Protein 2X9K (pdb70)

Sequence (278 aa):
RNDWHFNIGAMYEIENVEGYGEDMDGLAEPSVYFNAANGPWRIALAYYQEGPVDYSAGKRGTWFDRPELEVHYQFLENDDFSFGLTGGFRNYGYHYVDEPGKDTANMQRWKIAPDWDVKLTDDLRFNGWLSMYKFANDLNTTGYADTRVETETGLQYTFNETVALRVNYYLERGFNMDDSRNNGEFSTQEIRAYLPLTLGNHSVTPYTRIGLDRWSNWDWQDDIEREGADFNRVGLFYGYDFQNGLSVSLEYAFEWQDADEGDSDKFHYAGVGVNYSF

Organism: Escherichia coli (strain K12) (NCBI:txid83333)

Structure (mmCIF, N/CA/C/O backbone):
data_2X9K
#
_entry.id   2X9K
#
_cell.length_a   55.610
_cell.length_b   70.960
_cell.length_c   119.170
_cell.angle_alpha   90.00
_cell.angle_beta   90.00
_cell.angle_gamma   90.00
#
_symmetry.space_group_name_H-M   'P 21 21 21'
#
loop_
_entity.id
_entity.type
_entity.pdbx_description
1 polymer 'OUTER MEMBRANE PROTEIN G'
2 non-polymer 'octyl beta-D-glucopyranoside'
3 water water
#
loop_
_atom_site.group_PDB
_atom_site.id
_atom_site.type_symbol
_atom_site.label_atom_id
_atom_site.label_alt_id
_atom_site.label_comp_id
_atom_site.label_asym_id
_atom_site.label_entity_id
_atom_site.label_seq_id
_atom_site.pdbx_PDB_ins_code
_atom_site.Cartn_x
_atom_site.Cartn_y
_atom_site.Cartn_z
_atom_site.occupancy
_atom_site.B_iso_or_equiv
_atom_site.auth_seq_id
_atom_site.auth_comp_id
_atom_site.auth_asym_id
_atom_site.auth_atom_id
_atom_site.pdbx_PDB_model_num
ATOM 1 N N . ARG A 1 3 ? 27.972 -30.199 29.433 1.00 114.52 3 ARG A N 1
ATOM 2 C CA . ARG A 1 3 ? 26.514 -30.190 29.422 1.00 112.51 3 ARG A CA 1
ATOM 3 C C . ARG A 1 3 ? 25.965 -29.558 30.698 1.00 107.29 3 ARG A C 1
ATOM 4 O O . ARG A 1 3 ? 26.526 -29.749 31.786 1.00 106.93 3 ARG A O 1
ATOM 6 N N . ASN A 1 4 ? 24.874 -28.802 30.559 1.00 97.32 4 ASN A N 1
ATOM 7 C CA . ASN A 1 4 ? 24.203 -28.206 31.717 1.00 89.22 4 ASN A CA 1
ATOM 8 C C . ASN A 1 4 ? 22.876 -28.863 32.139 1.00 83.77 4 ASN A C 1
ATOM 9 O O . ASN A 1 4 ? 22.650 -30.068 31.933 1.00 80.17 4 ASN A O 1
ATOM 14 N N . ASP A 1 5 ? 22.003 -28.059 32.740 1.00 79.00 5 ASP A N 1
ATOM 15 C CA . ASP A 1 5 ? 20.792 -28.588 33.361 1.00 76.87 5 ASP A CA 1
ATOM 16 C C . ASP A 1 5 ? 19.552 -28.562 32.461 1.00 57.93 5 ASP A C 1
ATOM 17 O O . ASP A 1 5 ? 19.392 -27.686 31.619 1.00 48.23 5 ASP A O 1
ATOM 22 N N . TRP A 1 6 ? 18.695 -29.552 32.650 1.00 54.24 6 TRP A N 1
ATOM 23 C CA . TRP A 1 6 ? 17.395 -29.587 31.998 1.00 52.85 6 TRP A CA 1
ATOM 24 C C . TRP A 1 6 ? 16.412 -28.801 32.815 1.00 53.51 6 TRP A C 1
ATOM 25 O O . TRP A 1 6 ? 16.336 -28.976 34.034 1.00 57.54 6 TRP A O 1
ATOM 36 N N . HIS A 1 7 ? 15.699 -27.898 32.142 1.00 46.42 7 HIS A N 1
ATOM 37 C CA . HIS A 1 7 ? 14.553 -27.217 32.717 1.00 49.73 7 HIS A CA 1
ATOM 38 C C . HIS A 1 7 ? 13.295 -27.659 31.957 1.00 42.81 7 HIS A C 1
ATOM 39 O O . HIS A 1 7 ? 13.286 -27.755 30.714 1.00 41.21 7 HIS A O 1
ATOM 46 N N . PHE A 1 8 ? 12.243 -27.926 32.712 1.00 35.01 8 PHE A N 1
ATOM 47 C CA . PHE A 1 8 ? 10.982 -28.381 32.120 1.00 37.80 8 PHE A CA 1
ATOM 48 C C . PHE A 1 8 ? 9.818 -27.567 32.563 1.00 36.60 8 PHE A C 1
ATOM 49 O O . PHE A 1 8 ? 9.725 -27.165 33.730 1.00 37.95 8 PHE A O 1
ATOM 57 N N . ASN A 1 9 ? 8.911 -27.369 31.617 1.00 30.89 9 ASN A N 1
ATOM 58 C CA . ASN A 1 9 ? 7.592 -26.872 31.919 1.00 34.58 9 ASN A CA 1
ATOM 59 C C . ASN A 1 9 ? 6.501 -27.778 31.336 1.00 37.59 9 ASN A C 1
ATOM 60 O O . ASN A 1 9 ? 6.593 -28.292 30.196 1.00 30.80 9 ASN A O 1
ATOM 65 N N . ILE A 1 10 ? 5.466 -27.976 32.121 1.00 33.20 10 ILE A N 1
ATOM 66 C CA . ILE A 1 10 ? 4.233 -28.485 31.541 1.00 32.84 10 ILE A CA 1
ATOM 67 C C . ILE A 1 10 ? 3.055 -27.641 31.986 1.00 30.11 10 ILE A C 1
ATOM 68 O O . ILE A 1 10 ? 3.028 -27.090 33.091 1.00 30.52 10 ILE A O 1
ATOM 73 N N . GLY A 1 11 ? 2.050 -27.588 31.146 1.00 29.16 11 GLY A N 1
ATOM 74 C CA . GLY A 1 11 ? 0.902 -26.782 31.493 1.00 34.55 11 GLY A CA 1
ATOM 75 C C . GLY A 1 11 ? -0.283 -26.985 30.576 1.00 35.01 11 GLY A C 1
ATOM 76 O O . GLY A 1 11 ? -0.241 -27.742 29.583 1.00 28.51 11 GLY A O 1
ATOM 77 N N . ALA A 1 12 ? -1.354 -26.289 30.916 1.00 34.54 12 ALA A N 1
ATOM 78 C CA . ALA A 1 12 ? -2.603 -26.450 30.221 1.00 36.13 12 ALA A CA 1
ATOM 79 C C . ALA A 1 12 ? -3.281 -25.115 30.309 1.00 37.21 12 ALA A C 1
ATOM 80 O O . ALA A 1 12 ? -3.040 -24.358 31.252 1.00 33.29 12 ALA A O 1
ATOM 82 N N .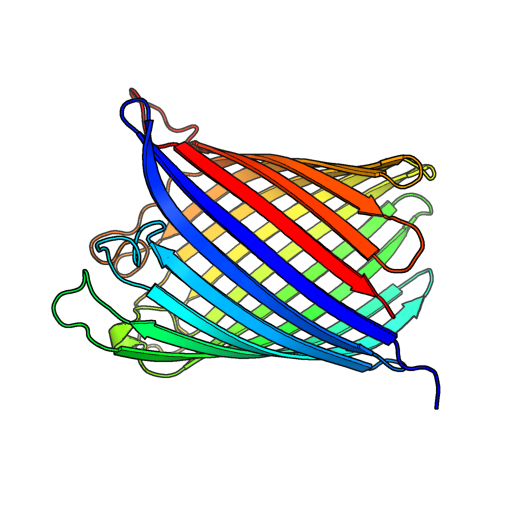 MET A 1 13 ? -4.133 -24.838 29.326 1.00 35.92 13 MET A N 1
ATOM 83 C CA . MET A 1 13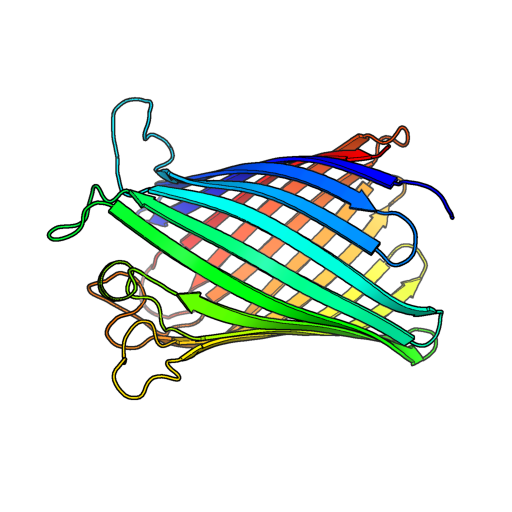 ? -4.874 -23.578 29.277 1.00 38.15 13 MET A CA 1
ATOM 84 C C . MET A 1 13 ? -6.244 -23.834 28.745 1.00 31.07 13 MET A C 1
ATOM 85 O O . MET A 1 13 ? -6.461 -24.728 27.924 1.00 32.49 13 MET A O 1
ATOM 90 N N . TYR A 1 14 ? -7.175 -23.028 29.209 1.00 31.18 14 TYR A N 1
ATOM 91 C CA . TYR A 1 14 ? -8.508 -23.033 28.645 1.00 30.62 14 TYR A CA 1
ATOM 92 C C . TYR A 1 14 ? -8.934 -21.594 28.342 1.00 32.68 14 TYR A C 1
ATOM 93 O O . TYR A 1 14 ? -9.053 -20.802 29.255 1.00 29.07 14 TYR A O 1
ATOM 102 N N . GLU A 1 15 ? -9.177 -21.288 27.071 1.00 29.26 15 GLU A N 1
ATOM 103 C CA . GLU A 1 15 ? -9.545 -19.945 26.654 1.00 34.22 15 GLU A CA 1
ATOM 104 C C . GLU A 1 15 ? -10.921 -20.011 25.991 1.00 35.32 15 GLU A C 1
ATOM 105 O O . GLU A 1 15 ? -11.314 -21.041 25.432 1.00 34.34 15 GLU A O 1
ATOM 111 N N . ILE A 1 16 ? -11.653 -18.910 26.104 1.00 31.51 16 ILE A N 1
ATOM 112 C CA . ILE A 1 16 ? -12.993 -18.758 25.539 1.00 42.49 16 ILE A CA 1
ATOM 113 C C . ILE A 1 16 ? -13.004 -17.480 24.725 1.00 40.35 16 ILE A C 1
ATOM 114 O O . ILE A 1 16 ? -12.385 -16.500 25.127 1.00 37.73 16 ILE A O 1
ATOM 119 N N . GLU A 1 17 ? -13.651 -17.502 23.566 1.00 35.63 17 GLU A N 1
ATOM 120 C CA . GLU A 1 17 ? -13.927 -16.264 22.837 1.00 38.52 17 GLU A CA 1
ATOM 121 C C . GLU A 1 17 ? -15.433 -16.243 22.641 1.00 37.46 17 GLU A C 1
ATOM 122 O O . GLU A 1 17 ? -15.982 -17.247 22.193 1.00 35.64 17 GLU A O 1
ATOM 128 N N . ASN A 1 18 ? -16.083 -15.130 22.981 1.00 34.20 18 ASN A N 1
ATOM 129 C CA . ASN A 1 18 ? -17.548 -14.931 22.750 1.00 41.96 18 ASN A CA 1
ATOM 130 C C . ASN A 1 18 ? -17.794 -13.683 21.952 1.00 43.35 18 ASN A C 1
ATOM 131 O O . ASN A 1 18 ? -17.103 -12.692 22.143 1.00 39.35 18 ASN A O 1
ATOM 136 N N . VAL A 1 19 ? -18.774 -13.729 21.063 1.00 45.91 19 VAL A N 1
ATOM 137 C CA . VAL A 1 19 ? -19.309 -12.525 20.440 1.00 42.58 19 VAL A CA 1
ATOM 138 C C . VAL A 1 19 ? -20.514 -12.081 21.237 1.00 44.46 19 VAL A C 1
ATOM 139 O O . VAL A 1 19 ? -21.392 -12.887 21.549 1.00 44.42 19 VAL A O 1
ATOM 143 N N . GLU A 1 20 ? -20.558 -10.792 21.548 1.00 42.87 20 GLU A N 1
ATOM 144 C CA . GLU A 1 20 ? -21.734 -10.172 22.131 1.00 51.66 20 GLU A CA 1
ATOM 145 C C . GLU A 1 20 ? -22.497 -9.354 21.091 1.00 49.39 20 GLU A C 1
ATOM 146 O O . GLU A 1 20 ? -21.936 -8.488 20.426 1.00 45.53 20 GLU A O 1
ATOM 152 N N . GLY A 1 21 ? -23.782 -9.651 20.973 1.00 46.25 21 GLY A N 1
ATOM 153 C CA . GLY A 1 21 ? -24.695 -8.923 20.119 1.00 50.26 21 GLY A CA 1
ATOM 154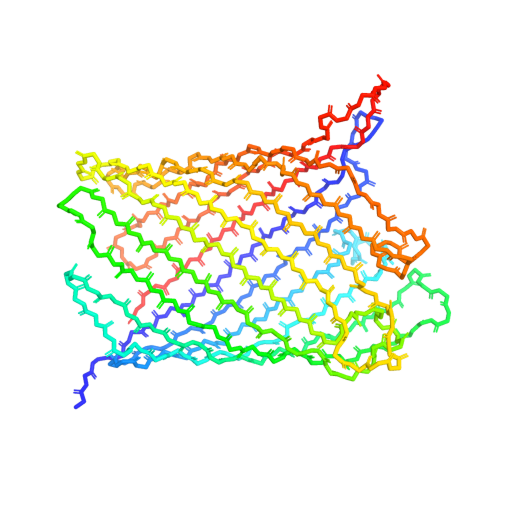 C C . GLY A 1 21 ? -26.109 -9.051 20.674 1.00 56.19 21 GLY A C 1
ATOM 155 O O . GLY A 1 21 ? -26.443 -10.013 21.388 1.00 52.69 21 GLY A O 1
ATOM 156 N N . TYR A 1 22 ? -26.953 -8.088 20.324 1.00 52.47 22 TYR A N 1
ATOM 157 C CA . TYR A 1 22 ? -28.309 -8.007 20.849 1.00 58.23 22 TYR A CA 1
ATOM 158 C C . TYR A 1 22 ? -28.395 -8.366 22.335 1.00 51.71 22 TYR A C 1
ATOM 159 O O . TYR A 1 22 ? -29.283 -9.124 22.748 1.00 56.18 22 TYR A O 1
ATOM 168 N N . GLY A 1 23 ? -27.457 -7.828 23.114 1.00 55.36 23 GLY A N 1
ATOM 169 C CA . GLY A 1 23 ? -27.541 -7.827 24.566 1.00 59.30 23 GLY A CA 1
ATOM 170 C C . GLY A 1 23 ? -27.156 -9.118 25.274 1.00 57.26 23 GLY A C 1
ATOM 171 O O . GLY A 1 23 ? -27.491 -9.328 26.438 1.00 60.89 23 GLY A O 1
ATOM 172 N N . GLU A 1 24 ? -26.457 -9.996 24.583 1.00 49.14 24 GLU A N 1
ATOM 173 C CA . GLU A 1 24 ? -26.020 -11.248 25.230 1.00 54.65 24 GLU A CA 1
ATOM 174 C C . GLU A 1 24 ? -24.921 -11.977 24.468 1.00 53.82 24 GLU A C 1
ATOM 175 O O . GLU A 1 24 ? -24.609 -11.626 23.338 1.00 53.77 24 GLU A O 1
ATOM 181 N N . ASP A 1 25 ? -24.319 -12.978 25.107 1.00 55.80 25 ASP A N 1
ATOM 182 C CA . ASP A 1 25 ? -23.339 -13.838 24.443 1.00 53.65 25 ASP A CA 1
ATOM 183 C C . ASP A 1 25 ? -24.021 -14.684 23.370 1.00 52.95 25 ASP A C 1
ATOM 184 O O . ASP A 1 25 ? -25.071 -15.265 23.610 1.00 57.20 25 ASP A O 1
ATOM 189 N N . MET A 1 26 ? -23.429 -14.741 22.183 1.00 56.93 26 MET A N 1
ATOM 190 C CA . MET A 1 26 ? -24.173 -15.109 20.972 1.00 64.21 26 MET A CA 1
ATOM 191 C C . MET A 1 26 ? -23.643 -16.368 20.356 1.00 65.13 26 MET A C 1
ATOM 192 O O . MET A 1 26 ? -24.337 -17.048 19.588 1.00 69.35 26 MET A O 1
ATOM 197 N N . ASP A 1 27 ? -22.380 -16.631 20.647 1.00 57.87 27 ASP A N 1
ATOM 198 C CA . ASP A 1 27 ? -21.728 -17.873 20.284 1.00 64.22 27 ASP A CA 1
ATOM 199 C C . ASP A 1 27 ? -20.302 -17.658 20.677 1.00 62.62 27 ASP A C 1
ATOM 200 O O . ASP A 1 27 ? -19.789 -16.525 20.677 1.00 67.53 27 ASP A O 1
ATOM 205 N N . GLY A 1 28 ? -19.652 -18.743 21.023 1.00 40.13 28 GLY A N 1
ATOM 206 C CA . GLY A 1 28 ? -18.319 -18.609 21.484 1.00 43.90 28 GLY A CA 1
ATOM 207 C C . GLY A 1 28 ? -17.576 -19.866 21.110 1.00 43.02 28 GLY A C 1
ATOM 208 O O . GLY A 1 28 ? -18.163 -20.913 20.822 1.00 39.57 28 GLY A O 1
ATOM 209 N N . LEU A 1 29 ? -16.268 -19.718 21.144 1.00 30.78 29 LEU A N 1
ATOM 210 C CA . LEU A 1 29 ? -15.346 -20.773 20.903 1.00 38.70 29 LEU A CA 1
ATOM 211 C C . LEU A 1 29 ? -14.751 -21.193 22.224 1.00 41.48 29 LEU A C 1
ATOM 212 O O . LEU A 1 29 ? -14.606 -20.384 23.123 1.00 34.26 29 LEU A O 1
ATOM 217 N N . ALA A 1 30 ? -14.423 -22.476 22.325 1.00 37.83 30 ALA A N 1
ATOM 218 C CA . ALA A 1 30 ? -13.739 -23.029 23.464 1.00 36.23 30 ALA A CA 1
ATOM 219 C C . ALA A 1 30 ? -12.361 -23.503 22.943 1.00 32.02 30 ALA A C 1
ATOM 220 O O . ALA A 1 30 ? -12.247 -24.082 21.853 1.00 31.66 30 ALA A O 1
ATOM 222 N N . GLU A 1 31 ? -11.310 -23.238 23.699 1.00 29.72 31 GLU A N 1
ATOM 223 C CA . GLU A 1 31 ? -9.975 -23.434 23.154 1.00 35.52 31 GLU A CA 1
ATOM 224 C C . GLU A 1 31 ? -9.126 -24.003 24.231 1.00 30.86 31 GLU A C 1
ATOM 225 O O . GLU A 1 31 ? -8.387 -23.274 24.905 1.00 29.20 31 GLU A O 1
ATOM 231 N N . PRO A 1 32 ? -9.273 -25.308 24.442 1.00 27.92 32 PRO A N 1
ATOM 232 C CA . PRO A 1 32 ? -8.390 -26.039 25.350 1.00 27.65 32 PRO A CA 1
ATOM 233 C C . PRO A 1 32 ? -7.007 -26.186 24.704 1.00 31.38 32 PRO A C 1
ATOM 234 O O . PRO A 1 32 ? -6.875 -26.322 23.478 1.00 26.16 32 PRO A O 1
ATOM 238 N N . SER A 1 33 ? -5.969 -26.135 25.527 1.00 27.12 33 SER A N 1
ATOM 239 C CA . SER A 1 33 ? -4.683 -26.585 25.063 1.00 28.24 33 SER A CA 1
ATOM 240 C C . SER A 1 33 ? -3.761 -27.079 26.161 1.00 32.04 33 SER A C 1
ATOM 241 O O . SER A 1 33 ? -4.001 -26.851 27.349 1.00 31.07 33 SER A O 1
ATOM 244 N N . VAL A 1 34 ? -2.700 -27.770 25.744 1.00 25.82 34 VAL A N 1
ATOM 245 C CA . VAL A 1 34 ? -1.716 -28.307 26.690 1.00 27.40 34 VAL A CA 1
ATOM 246 C C . VAL A 1 34 ? -0.354 -28.221 26.047 1.00 32.31 34 VAL A C 1
ATOM 247 O O . VAL A 1 34 ? -0.235 -28.214 24.797 1.00 29.58 34 VAL A O 1
ATOM 251 N N . TYR A 1 35 ? 0.680 -28.201 26.877 1.00 25.95 35 TYR A N 1
ATOM 252 C CA . TYR A 1 35 ? 1.995 -28.072 26.302 1.00 27.18 35 TYR A CA 1
ATOM 253 C C . TYR A 1 35 ? 3.026 -28.668 27.245 1.00 29.99 35 TYR A C 1
ATOM 254 O O . TYR A 1 35 ? 2.783 -28.852 28.459 1.00 28.03 35 TYR A O 1
ATOM 263 N N . PHE A 1 36 ? 4.183 -28.931 26.653 1.00 28.03 36 PHE A N 1
ATOM 264 C CA . PHE A 1 36 ? 5.360 -29.436 27.344 1.00 33.86 36 PHE A CA 1
ATOM 265 C C . PHE A 1 36 ? 6.572 -28.787 26.730 1.00 30.93 36 PHE A C 1
ATOM 266 O O . PHE A 1 36 ? 6.692 -28.648 25.499 1.00 28.07 36 PHE A O 1
ATOM 274 N N . ASN A 1 37 ? 7.472 -28.332 27.570 1.00 32.44 37 ASN A N 1
ATOM 275 C CA . ASN A 1 37 ? 8.736 -27.824 27.007 1.00 36.50 37 ASN A CA 1
ATOM 276 C C . ASN A 1 37 ? 9.964 -28.158 27.828 1.00 36.21 37 ASN A C 1
ATOM 277 O O . ASN A 1 37 ? 9.915 -28.286 29.050 1.00 32.73 37 ASN A O 1
ATOM 282 N N . ALA A 1 38 ? 11.068 -28.297 27.125 1.00 34.66 38 ALA A N 1
ATOM 283 C CA . ALA A 1 38 ? 12.295 -28.784 27.731 1.00 38.95 38 ALA A CA 1
ATOM 284 C C . ALA A 1 38 ? 13.418 -27.952 27.202 1.00 41.49 38 ALA A C 1
ATOM 285 O O . ALA A 1 38 ? 13.476 -27.658 26.000 1.00 44.04 38 ALA A O 1
ATOM 287 N N . ALA A 1 39 ? 14.269 -27.507 28.117 1.00 41.48 39 ALA A N 1
ATOM 288 C CA . ALA A 1 39 ? 15.371 -26.620 27.755 1.00 45.25 39 ALA A CA 1
ATOM 289 C C . ALA A 1 39 ? 16.684 -27.109 28.377 1.00 44.13 39 ALA A C 1
ATOM 290 O O . ALA A 1 39 ? 16.709 -27.658 29.486 1.00 42.98 39 ALA A O 1
ATOM 292 N N . ASN A 1 40 ? 17.792 -26.910 27.688 1.00 47.46 40 ASN A N 1
ATOM 293 C CA . ASN A 1 40 ? 19.055 -27.290 28.327 1.00 50.66 40 ASN A CA 1
ATOM 294 C C . ASN A 1 40 ? 20.063 -26.146 28.473 1.00 56.13 40 ASN A C 1
ATOM 295 O O . ASN A 1 40 ? 20.216 -25.548 29.558 1.00 65.63 40 ASN A O 1
ATOM 300 N N . GLY A 1 41 ? 20.765 -25.838 27.401 1.00 53.43 41 GLY A N 1
ATOM 301 C CA . GLY A 1 41 ? 21.686 -24.714 27.403 1.00 50.29 41 GLY A CA 1
ATOM 302 C C . GLY A 1 41 ? 21.074 -23.656 26.503 1.00 51.40 41 GLY A C 1
ATOM 303 O O . GLY A 1 41 ? 20.105 -22.993 26.882 1.00 47.01 41 GLY A O 1
ATOM 304 N N . PRO A 1 42 ? 21.600 -23.529 25.274 1.00 50.60 42 PRO A N 1
ATOM 305 C CA . PRO A 1 42 ? 20.963 -22.597 24.329 1.00 42.04 42 PRO A CA 1
ATOM 306 C C . PRO A 1 42 ? 19.671 -23.155 23.705 1.00 35.09 42 PRO A C 1
ATOM 307 O O . PRO A 1 42 ? 19.007 -22.390 23.021 1.00 34.24 42 PRO A O 1
ATOM 311 N N . TRP A 1 43 ? 19.367 -24.442 23.936 1.00 37.77 43 TRP A N 1
ATOM 312 C CA . TRP A 1 43 ? 18.286 -25.176 23.286 1.00 42.82 43 TRP A CA 1
ATOM 313 C C . TRP A 1 43 ? 16.990 -25.209 24.078 1.00 46.29 43 TRP A C 1
ATOM 314 O O . TRP A 1 43 ? 16.981 -25.375 25.300 1.00 44.58 43 TRP A O 1
ATOM 325 N N . ARG A 1 44 ? 15.895 -25.081 23.341 1.00 38.63 44 ARG A N 1
ATOM 326 C CA . ARG A 1 44 ? 14.573 -25.309 23.898 1.00 41.30 44 ARG A CA 1
ATOM 327 C C . ARG A 1 44 ? 13.695 -26.036 22.886 1.00 39.08 44 ARG A C 1
ATOM 328 O O . ARG A 1 44 ? 13.667 -25.725 21.696 1.00 38.46 44 ARG A O 1
ATOM 336 N N . ILE A 1 45 ? 13.004 -27.052 23.358 1.00 36.69 45 ILE A N 1
ATOM 337 C CA . ILE A 1 45 ? 12.039 -27.720 22.513 1.00 37.46 45 ILE A CA 1
ATOM 338 C C . ILE A 1 45 ? 10.678 -27.739 23.217 1.00 38.22 45 ILE A C 1
ATOM 339 O O . ILE A 1 45 ? 10.574 -27.989 24.445 1.00 32.45 45 ILE A O 1
ATOM 344 N N . ALA A 1 46 ? 9.653 -27.453 22.424 1.00 33.96 46 ALA A N 1
ATOM 345 C CA . ALA A 1 46 ? 8.277 -27.285 22.896 1.00 36.53 46 ALA A CA 1
ATOM 346 C C . ALA A 1 46 ? 7.335 -28.109 22.022 1.00 36.12 46 ALA A C 1
ATOM 347 O O . ALA A 1 46 ? 7.404 -28.055 20.785 1.00 37.96 46 ALA A O 1
ATOM 349 N N . LEU A 1 47 ? 6.503 -28.913 22.669 1.00 28.16 47 LEU A N 1
ATOM 350 C CA . LEU A 1 47 ? 5.392 -29.598 22.022 1.00 30.08 47 LEU A CA 1
ATOM 351 C C . LEU A 1 47 ? 4.090 -29.071 22.615 1.00 33.20 47 LEU A C 1
ATOM 352 O O . LEU A 1 47 ? 4.010 -28.790 23.823 1.00 31.62 47 LEU A O 1
ATOM 357 N N . ALA A 1 48 ? 3.057 -28.952 21.785 1.00 23.80 48 ALA A N 1
ATOM 358 C CA . ALA A 1 48 ? 1.788 -28.395 22.251 1.00 26.52 48 ALA A CA 1
ATOM 359 C C . ALA A 1 48 ? 0.620 -28.942 21.450 1.00 30.43 48 ALA A C 1
ATOM 360 O O . ALA A 1 48 ? 0.752 -29.284 20.254 1.00 26.40 48 ALA A O 1
ATOM 362 N N . TYR A 1 49 ? -0.537 -29.001 22.097 1.00 29.68 49 TYR A N 1
ATOM 363 C CA . TYR A 1 49 ? -1.722 -29.414 21.384 1.00 27.84 49 TYR A CA 1
ATOM 364 C C . TYR A 1 49 ? -2.825 -28.436 21.708 1.00 29.50 49 TYR A C 1
ATOM 365 O O . TYR A 1 49 ? -3.067 -28.087 22.885 1.00 25.40 49 TYR A O 1
ATOM 374 N N . TYR A 1 50 ? -3.467 -27.971 20.647 1.00 25.27 50 TYR A N 1
ATOM 375 C CA . TYR A 1 50 ? -4.454 -26.913 20.778 1.00 27.07 50 TYR A CA 1
ATOM 376 C C . TYR A 1 50 ? -5.680 -27.320 19.988 1.00 28.93 50 TYR A C 1
ATOM 377 O O . TYR A 1 50 ? -5.564 -28.009 18.955 1.00 28.00 50 TYR A O 1
ATOM 386 N N . GLN A 1 51 ? -6.849 -26.928 20.498 1.00 31.77 51 GLN A N 1
ATOM 387 C CA . GLN A 1 51 ? -8.092 -27.133 19.782 1.00 28.73 51 GLN A CA 1
ATOM 388 C C . GLN A 1 51 ? -8.965 -25.865 19.802 1.00 27.53 51 GLN A C 1
ATOM 389 O O . GLN A 1 51 ? -9.025 -25.191 20.807 1.00 27.52 51 GLN A O 1
ATOM 395 N N . GLU A 1 52 ? -9.690 -25.620 18.708 1.00 25.87 52 GLU A N 1
ATOM 396 C CA . GLU A 1 52 ? -10.677 -24.536 18.626 1.00 28.58 52 GLU A CA 1
ATOM 397 C C . GLU A 1 52 ? -11.973 -25.024 17.969 1.00 27.69 52 GLU A C 1
ATOM 398 O O . GLU A 1 52 ? -11.984 -25.479 16.821 1.00 33.01 52 GLU A O 1
ATOM 404 N N . GLY A 1 53 ? -13.067 -24.932 18.709 1.00 32.21 53 GLY A N 1
ATOM 405 C CA . GLY A 1 53 ? -14.365 -25.330 18.215 1.00 34.57 53 GLY A CA 1
ATOM 406 C C . GLY A 1 53 ? -15.452 -24.645 19.017 1.00 40.16 53 GLY A C 1
ATOM 407 O O . GLY A 1 53 ? -15.156 -24.001 20.028 1.00 38.83 53 GLY A O 1
ATOM 408 N N . PRO A 1 54 ? -16.718 -24.799 18.573 1.00 40.36 54 PRO A N 1
ATOM 409 C CA . PRO A 1 54 ? -17.915 -24.270 19.234 1.00 40.07 54 PRO A CA 1
ATOM 410 C C . PRO A 1 54 ? -17.983 -24.704 20.690 1.00 43.88 54 PRO A C 1
ATOM 411 O O . PRO A 1 54 ? -17.792 -25.887 21.008 1.00 45.17 54 PRO A O 1
ATOM 415 N N . VAL A 1 55 ? -18.297 -23.764 21.568 1.00 44.88 55 VAL A N 1
ATOM 416 C CA . VAL A 1 55 ? -18.260 -24.042 23.001 1.00 58.32 55 VAL A CA 1
ATOM 417 C C . VAL A 1 55 ? -19.193 -25.186 23.469 1.00 77.70 55 VAL A C 1
ATOM 418 O O . VAL A 1 55 ? -18.815 -25.999 24.323 1.00 80.52 55 VAL A O 1
ATOM 422 N N . ASP A 1 56 ? -20.400 -25.259 22.914 1.00 84.83 56 ASP A N 1
ATOM 423 C CA . ASP A 1 56 ? -21.324 -26.335 23.287 1.00 94.33 56 ASP A CA 1
ATOM 424 C C . ASP A 1 56 ? -21.488 -27.380 22.179 1.00 100.08 56 ASP A C 1
ATOM 425 O O . ASP A 1 56 ? -22.601 -27.756 21.806 1.00 105.33 56 ASP A O 1
ATOM 430 N N . TYR A 1 57 ? -20.346 -27.852 21.688 1.00 99.48 57 TYR A N 1
ATOM 431 C CA . TYR A 1 57 ? -20.258 -28.754 20.547 1.00 99.23 57 TYR A CA 1
ATOM 432 C C . TYR A 1 57 ?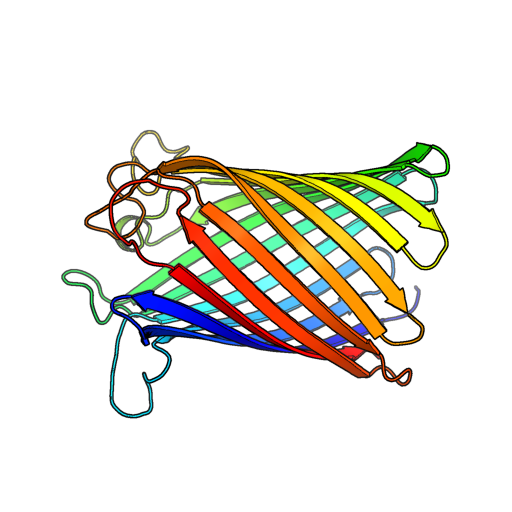 -20.525 -30.208 20.922 1.00 103.57 57 TYR A C 1
ATOM 433 O O . TYR A 1 57 ? -21.072 -30.968 20.128 1.00 103.38 57 TYR A O 1
ATOM 442 N N . SER A 1 58 ? -20.116 -30.592 22.127 1.00 107.23 58 SER A N 1
ATOM 443 C CA . SER A 1 58 ? -20.251 -31.972 22.592 1.00 109.42 58 SER A CA 1
ATOM 444 C C . SER A 1 58 ? -21.516 -32.159 23.425 1.00 109.61 58 SER A C 1
ATOM 445 O O . SER A 1 58 ? -21.946 -33.285 23.671 1.00 107.82 58 SER A O 1
ATOM 448 N N . ALA A 1 59 ? -22.098 -31.043 23.855 1.00 113.71 59 ALA A N 1
ATOM 449 C CA . ALA A 1 59 ? -23.291 -31.047 24.692 1.00 120.26 59 ALA A CA 1
ATOM 450 C C . ALA A 1 59 ? -24.497 -30.715 23.833 1.00 125.93 59 ALA A C 1
ATOM 451 O O . ALA A 1 59 ? -25.113 -29.653 23.973 1.00 129.37 59 ALA A O 1
ATOM 453 N N . GLY A 1 60 ? -24.838 -31.638 22.947 1.00 125.90 60 GLY A N 1
ATOM 454 C CA . GLY A 1 60 ? -25.748 -31.334 21.866 1.00 126.44 60 GLY A CA 1
ATOM 455 C C . GLY A 1 60 ? -24.905 -31.195 20.614 1.00 123.21 60 GLY A C 1
ATOM 456 O O . GLY A 1 60 ? -24.120 -32.090 20.289 1.00 121.08 60 GLY A O 1
ATOM 457 N N . LYS A 1 61 ? -25.030 -30.068 19.920 1.00 120.05 61 LYS A N 1
ATOM 458 C CA . LYS A 1 61 ? -24.359 -29.932 18.632 1.00 114.19 61 LYS A CA 1
ATOM 459 C C . LYS A 1 61 ? -23.730 -28.560 18.374 1.00 109.69 61 LYS A C 1
ATOM 460 O O . LYS A 1 61 ? -23.921 -27.605 19.135 1.00 111.08 61 LYS A O 1
ATOM 466 N N . ARG A 1 62 ? -22.955 -28.505 17.294 1.00 102.46 62 ARG A N 1
ATOM 467 C CA . ARG A 1 62 ? -22.541 -27.257 16.665 1.00 98.56 62 ARG A CA 1
ATOM 468 C C . ARG A 1 62 ? -21.629 -27.550 15.450 1.00 93.03 62 ARG A C 1
ATOM 469 O O . ARG A 1 62 ? -21.923 -28.477 14.689 1.00 97.51 62 ARG A O 1
ATOM 477 N N . GLY A 1 63 ? -20.528 -26.809 15.277 1.00 76.61 63 GLY A N 1
ATOM 478 C CA . GLY A 1 63 ? -19.902 -26.710 13.966 1.00 63.75 63 GLY A CA 1
ATOM 479 C C . GLY A 1 63 ? -18.417 -26.955 13.729 1.00 60.96 63 GLY A C 1
ATOM 480 O O . GLY A 1 63 ? -17.789 -27.845 14.319 1.00 56.51 63 GLY A O 1
ATOM 481 N N . THR A 1 64 ? -17.881 -26.181 12.792 1.00 53.19 64 THR A N 1
ATOM 482 C CA . THR A 1 64 ? -16.515 -26.335 12.332 1.00 48.58 64 THR A CA 1
ATOM 483 C C . THR A 1 64 ? -15.562 -26.244 13.516 1.00 40.51 64 THR A C 1
ATOM 484 O O . THR A 1 64 ? -15.675 -25.343 14.344 1.00 33.79 64 THR A O 1
ATOM 488 N N . TRP A 1 65 ? -14.652 -27.208 13.617 1.00 37.18 65 TRP A N 1
ATOM 489 C CA . TRP A 1 65 ? -13.582 -27.124 14.604 1.00 34.90 65 TRP A CA 1
ATOM 490 C C . TRP A 1 65 ? -12.248 -27.515 13.979 1.00 29.44 65 TRP A C 1
ATOM 491 O O . TRP A 1 65 ? -12.208 -28.072 12.894 1.00 32.62 65 TRP A O 1
ATOM 502 N N . PHE A 1 66 ? -11.154 -27.221 14.671 1.00 28.65 66 PHE A N 1
ATOM 503 C CA . PHE A 1 66 ? -9.853 -27.698 14.239 1.00 29.42 66 PHE A CA 1
ATOM 504 C C . PHE A 1 66 ? -8.965 -28.022 15.415 1.00 32.64 66 PHE A C 1
ATOM 505 O O . PHE A 1 66 ? -9.176 -27.547 16.534 1.00 30.59 66 PHE A O 1
ATOM 513 N N . ASP A 1 67 ? -8.008 -28.911 15.177 1.00 34.51 67 ASP A N 1
ATOM 514 C CA . ASP A 1 67 ? -6.960 -29.093 16.155 1.00 33.78 67 ASP A CA 1
ATOM 515 C C . ASP A 1 67 ? -5.634 -28.693 15.544 1.00 34.33 67 ASP A C 1
ATOM 516 O O . ASP A 1 67 ? -5.503 -28.502 14.326 1.00 30.89 67 ASP A O 1
ATOM 521 N N . ARG A 1 68 ? -4.647 -28.540 16.392 1.00 28.79 68 ARG A N 1
ATOM 522 C CA . ARG A 1 68 ? -3.453 -27.874 15.939 1.00 25.90 68 ARG A CA 1
ATOM 523 C C . ARG A 1 68 ? -2.270 -28.424 16.739 1.00 26.86 68 ARG A C 1
ATOM 524 O O . ARG A 1 68 ? -1.827 -27.792 17.696 1.00 36.53 68 ARG A O 1
ATOM 532 N N . PRO A 1 69 ? -1.795 -29.632 16.394 1.00 28.14 69 PRO A N 1
ATOM 533 C CA . PRO A 1 69 ? -0.586 -30.102 17.079 1.00 28.20 69 PRO A CA 1
ATOM 534 C C . PRO A 1 69 ? 0.608 -29.276 16.633 1.00 33.09 69 PRO A C 1
ATOM 535 O O . PRO A 1 69 ? 0.685 -28.831 15.475 1.00 29.03 69 PRO A O 1
ATOM 539 N N . GLU A 1 70 ? 1.562 -29.120 17.531 1.00 28.18 70 GLU A N 1
ATOM 540 C CA . GLU A 1 70 ? 2.697 -28.279 17.236 1.00 31.90 70 GLU A CA 1
ATOM 541 C C . GLU A 1 70 ? 4.042 -28.758 17.806 1.00 32.80 70 GLU A C 1
ATOM 542 O O . GLU A 1 70 ? 4.115 -29.213 18.937 1.00 31.04 70 GLU A O 1
ATOM 548 N N . LEU A 1 71 ? 5.099 -28.574 17.032 1.00 31.66 71 LEU A N 1
ATOM 549 C CA . LEU A 1 71 ? 6.482 -28.770 17.522 1.00 34.19 71 LEU A CA 1
ATOM 550 C C . LEU A 1 71 ? 7.329 -27.525 17.244 1.00 32.08 71 LEU A C 1
ATOM 551 O O . LEU A 1 71 ? 7.372 -27.048 16.106 1.00 35.08 71 LEU A O 1
ATOM 556 N N . GLU A 1 72 ? 7.965 -26.967 18.276 1.00 29.45 72 GLU A N 1
ATOM 557 C CA . GLU A 1 72 ? 8.909 -25.837 18.058 1.00 31.47 72 GLU A CA 1
ATOM 558 C C . GLU A 1 72 ? 10.277 -26.083 18.661 1.00 32.32 72 GLU A C 1
ATOM 559 O O . GLU A 1 72 ? 10.398 -26.752 19.692 1.00 37.28 72 GLU A O 1
ATOM 565 N N . VAL A 1 73 ? 11.298 -25.520 18.021 1.00 27.46 73 VAL A N 1
ATOM 566 C CA . VAL A 1 73 ? 12.678 -25.589 18.520 1.00 29.94 73 VAL A CA 1
ATOM 567 C C . VAL A 1 73 ? 13.244 -24.169 18.569 1.00 33.31 73 VAL A C 1
ATOM 568 O O . VAL A 1 73 ? 13.137 -23.423 17.598 1.00 33.55 73 VAL A O 1
ATOM 572 N N . HIS A 1 74 ? 13.816 -23.789 19.704 1.00 27.37 74 HIS A N 1
ATOM 573 C CA . HIS A 1 74 ? 14.363 -22.455 19.854 1.00 29.80 74 HIS A CA 1
ATOM 574 C C . HIS A 1 74 ? 15.861 -22.538 20.182 1.00 31.95 74 HIS A C 1
ATOM 575 O O . HIS A 1 74 ? 16.265 -23.414 20.927 1.00 32.57 74 HIS A O 1
ATOM 582 N N . TYR A 1 75 ? 16.666 -21.634 19.635 1.00 35.63 75 TYR A N 1
ATOM 583 C CA . TYR A 1 75 ? 18.098 -21.572 19.975 1.00 35.11 75 TYR A CA 1
ATOM 584 C C . TYR A 1 75 ? 18.455 -20.148 20.377 1.00 33.26 75 TYR A C 1
ATOM 585 O O . TYR A 1 75 ? 18.165 -19.202 19.636 1.00 31.83 75 TYR A O 1
ATOM 594 N N . GLN A 1 76 ? 19.029 -19.988 21.567 1.00 29.58 76 GLN A N 1
ATOM 595 C CA . GLN A 1 76 ? 19.460 -18.653 22.015 1.00 31.23 76 GLN A CA 1
ATOM 596 C C . GLN A 1 76 ? 20.881 -18.402 21.510 1.00 33.68 76 GLN A C 1
ATOM 597 O O . GLN A 1 76 ? 21.815 -18.937 22.080 1.00 33.21 76 GLN A O 1
ATOM 603 N N . PHE A 1 77 ? 21.066 -17.607 20.464 1.00 39.17 77 PHE A N 1
ATOM 604 C CA . PHE A 1 77 ? 22.440 -17.233 20.051 1.00 45.26 77 PHE A CA 1
ATOM 605 C C . PHE A 1 77 ? 23.193 -16.309 21.001 1.00 47.82 77 PHE A C 1
ATOM 606 O O . PHE A 1 77 ? 24.389 -16.482 21.232 1.00 44.35 77 PHE A O 1
ATOM 614 N N . LEU A 1 78 ? 22.515 -15.279 21.485 1.00 43.16 78 LEU A N 1
ATOM 615 C CA . LEU A 1 78 ? 23.157 -14.256 22.311 1.00 47.13 78 LEU A CA 1
ATOM 616 C C . LEU A 1 78 ? 22.296 -14.089 23.530 1.00 44.00 78 LEU A C 1
ATOM 617 O O . LEU A 1 78 ? 21.084 -14.026 23.418 1.00 32.17 78 LEU A O 1
ATOM 622 N N . GLU A 1 79 ? 22.899 -13.997 24.701 1.00 45.82 79 GLU A N 1
ATOM 623 C CA . GLU A 1 79 ? 22.082 -13.589 25.828 1.00 45.32 79 GLU A CA 1
ATOM 624 C C . GLU A 1 79 ? 22.860 -12.864 26.901 1.00 42.96 79 GLU A C 1
ATOM 625 O O . GLU A 1 79 ? 23.494 -13.474 27.749 1.00 45.40 79 GLU A O 1
ATOM 631 N N . ASN A 1 80 ? 22.798 -11.550 26.858 1.00 41.67 80 ASN A N 1
ATOM 632 C CA . ASN A 1 80 ? 23.432 -10.764 27.874 1.00 45.79 80 ASN A CA 1
ATOM 633 C C . ASN A 1 80 ? 22.702 -9.441 28.057 1.00 47.98 80 ASN A C 1
ATOM 634 O O . ASN A 1 80 ? 21.831 -9.044 27.262 1.00 46.43 80 ASN A O 1
ATOM 639 N N . ASP A 1 81 ? 23.077 -8.799 29.151 1.00 47.67 81 ASP A N 1
ATOM 640 C CA . ASP A 1 81 ? 22.847 -7.405 29.416 1.00 52.31 81 ASP A CA 1
ATOM 641 C C . ASP A 1 81 ? 22.512 -6.523 28.190 1.00 54.85 81 ASP A C 1
ATOM 642 O O . ASP A 1 81 ? 21.488 -5.832 28.164 1.00 49.00 81 ASP A O 1
ATOM 647 N N . ASP A 1 82 ? 23.377 -6.524 27.183 1.00 47.94 82 ASP A N 1
ATOM 648 C CA . ASP A 1 82 ? 23.241 -5.566 26.085 1.00 44.24 82 ASP A CA 1
ATOM 649 C C . ASP A 1 82 ? 22.452 -6.042 24.856 1.00 40.65 82 ASP A C 1
ATOM 650 O O . ASP A 1 82 ? 21.834 -5.236 24.138 1.00 34.23 82 ASP A O 1
ATOM 655 N N . PHE A 1 83 ? 22.531 -7.337 24.576 1.00 35.51 83 PHE A N 1
ATOM 656 C CA . PHE A 1 83 ? 21.863 -7.912 23.423 1.00 38.86 83 PHE A CA 1
ATOM 657 C C . PHE A 1 83 ? 21.441 -9.313 23.790 1.00 37.38 83 PHE A C 1
ATOM 658 O O . PHE A 1 83 ? 22.192 -10.044 24.421 1.00 36.50 83 PHE A O 1
ATOM 666 N N . SER A 1 84 ? 20.228 -9.670 23.402 1.00 34.13 84 SER A N 1
ATOM 667 C CA . SER A 1 84 ? 19.799 -11.050 23.376 1.00 38.60 84 SER A CA 1
ATOM 668 C C . SER A 1 84 ? 19.267 -11.262 21.972 1.00 41.86 84 SER A C 1
ATOM 669 O O . SER A 1 84 ? 18.631 -10.353 21.377 1.00 37.85 84 SER A O 1
ATOM 672 N N . PHE A 1 85 ? 19.555 -12.437 21.430 1.00 40.67 85 PHE A N 1
ATOM 673 C CA . PHE A 1 85 ? 19.028 -12.806 20.140 1.00 35.14 85 PHE A CA 1
ATOM 674 C C . PHE A 1 85 ? 18.766 -14.324 20.088 1.00 36.90 85 PHE A C 1
ATOM 675 O O . PHE A 1 85 ? 19.618 -15.135 20.456 1.00 32.63 85 PHE A O 1
ATOM 683 N N . GLY A 1 86 ? 17.567 -14.709 19.656 1.00 31.84 86 GLY A N 1
ATOM 684 C CA . GLY A 1 86 ? 17.178 -16.102 19.666 1.00 28.96 86 GLY A CA 1
ATOM 685 C C . GLY A 1 86 ? 16.415 -16.390 18.387 1.00 33.30 86 GLY A C 1
ATOM 686 O O . GLY A 1 86 ? 15.980 -15.490 17.696 1.00 34.36 86 GLY A O 1
ATOM 687 N N . LEU A 1 87 ? 16.250 -17.660 18.066 1.00 30.83 87 LEU A N 1
ATOM 688 C CA . LEU A 1 87 ? 15.615 -18.032 16.818 1.00 32.50 87 LEU A CA 1
ATOM 689 C C . LEU A 1 87 ? 14.752 -19.286 17.005 1.00 34.71 87 LEU A C 1
ATOM 690 O O . LEU A 1 87 ? 15.191 -20.279 17.557 1.00 33.02 87 LEU A O 1
ATOM 695 N N . THR A 1 88 ? 13.506 -19.212 16.550 1.00 35.36 88 THR A N 1
ATOM 696 C CA . THR A 1 88 ? 12.587 -20.355 16.610 1.00 30.85 88 THR A CA 1
ATOM 697 C C . THR A 1 88 ? 12.306 -20.891 15.211 1.00 31.97 88 THR A C 1
ATOM 698 O O . THR A 1 88 ? 12.113 -20.122 14.246 1.00 32.06 88 THR A O 1
ATOM 702 N N . GLY A 1 89 ? 12.280 -22.217 15.097 1.00 32.17 89 GLY A N 1
ATOM 703 C CA . GLY A 1 89 ? 11.722 -22.858 13.924 1.00 34.81 89 GLY A CA 1
ATOM 704 C C . GLY A 1 89 ? 10.513 -23.652 14.402 1.00 39.63 89 GLY A C 1
ATOM 705 O O . GLY A 1 89 ? 10.520 -24.236 15.490 1.00 41.40 89 GLY A O 1
ATOM 706 N N . GLY A 1 90 ? 9.473 -23.706 13.588 1.00 37.91 90 GLY A N 1
ATOM 707 C CA . GLY A 1 90 ? 8.249 -24.335 14.046 1.00 34.17 90 GLY A CA 1
ATOM 708 C C . GLY A 1 90 ? 7.484 -25.069 12.982 1.00 33.23 90 GLY A C 1
ATOM 709 O O . GLY A 1 90 ? 7.546 -24.731 11.797 1.00 33.65 90 GLY A O 1
ATOM 710 N N . PHE A 1 91 ? 6.752 -26.084 13.432 1.00 31.41 91 PHE A N 1
ATOM 711 C CA . PHE A 1 91 ? 5.854 -26.833 12.583 1.00 32.78 91 PHE A CA 1
ATOM 712 C C . PHE A 1 91 ? 4.512 -27.002 13.299 1.00 30.94 91 PHE A C 1
ATOM 713 O O . PHE A 1 91 ? 4.465 -27.365 14.476 1.00 33.07 91 PHE A O 1
ATOM 721 N N . ARG A 1 92 ? 3.429 -26.756 12.569 1.00 31.15 92 ARG A N 1
ATOM 722 C CA . ARG A 1 92 ? 2.094 -27.046 13.041 1.00 27.17 92 ARG A CA 1
ATOM 723 C C . ARG A 1 92 ? 1.365 -27.798 11.964 1.00 34.12 92 ARG A C 1
ATOM 724 O O . ARG A 1 92 ? 1.558 -27.518 10.767 1.00 32.13 92 ARG A O 1
ATOM 732 N N . ASN A 1 93 ? 0.468 -28.691 12.391 1.00 29.28 93 ASN A N 1
ATOM 733 C CA . ASN A 1 93 ? -0.630 -29.112 11.514 1.00 32.09 93 ASN A CA 1
ATOM 734 C C . ASN A 1 93 ? -1.965 -28.437 11.937 1.00 28.36 93 ASN A C 1
ATOM 735 O O . ASN A 1 93 ? -2.266 -28.331 13.133 1.00 33.18 93 ASN A O 1
ATOM 740 N N . TYR A 1 94 ? -2.724 -27.926 10.969 1.00 29.61 94 TYR A N 1
ATOM 741 C CA . TYR A 1 94 ? -4.109 -27.484 11.225 1.00 32.31 94 TYR A CA 1
ATOM 742 C C . TYR A 1 94 ? -5.014 -28.532 10.650 1.00 33.81 94 TYR A C 1
ATOM 743 O O . TYR A 1 94 ? -5.113 -28.642 9.416 1.00 35.65 94 TYR A O 1
ATOM 752 N N . GLY A 1 95 ? -5.650 -29.319 11.520 1.00 31.85 95 GLY A N 1
ATOM 753 C CA . GLY A 1 95 ? -6.517 -30.398 11.058 1.00 29.49 95 GLY A CA 1
ATOM 754 C C . GLY A 1 95 ? -7.958 -29.933 11.179 1.00 33.31 95 GLY A C 1
ATOM 755 O O . GLY A 1 95 ? -8.536 -29.989 12.255 1.00 33.19 95 GLY A O 1
ATOM 756 N N . TYR A 1 96 ? -8.527 -29.447 10.084 1.00 32.15 96 TYR A N 1
ATOM 757 C CA . TYR A 1 96 ? -9.867 -28.851 10.118 1.00 34.34 96 TYR A CA 1
ATOM 758 C C . TYR A 1 96 ? -10.953 -29.869 9.914 1.00 36.79 96 TYR A C 1
ATOM 759 O O . TYR A 1 96 ? -10.835 -30.730 9.063 1.00 37.53 96 TYR A O 1
ATOM 768 N N . HIS A 1 97 ? -12.029 -29.741 10.675 1.00 38.67 97 HIS A N 1
ATOM 769 C CA . HIS A 1 97 ? -13.220 -30.549 10.452 1.00 40.04 97 HIS A CA 1
ATOM 770 C C . HIS A 1 97 ? -14.412 -29.625 10.183 1.00 40.54 97 HIS A C 1
ATOM 771 O O . HIS A 1 97 ? -14.940 -28.985 11.091 1.00 39.89 97 HIS A O 1
ATOM 778 N N . TYR A 1 98 ? -14.833 -29.550 8.928 1.00 39.07 98 TYR A N 1
ATOM 779 C CA . TYR A 1 98 ? -15.950 -28.680 8.577 1.00 41.54 98 TYR A CA 1
ATOM 780 C C . TYR A 1 98 ? -17.350 -29.274 8.836 1.00 53.48 98 TYR A C 1
ATOM 781 O O . TYR A 1 98 ? -17.651 -30.393 8.466 1.00 53.37 98 TYR A O 1
ATOM 790 N N . VAL A 1 99 ? -18.194 -28.495 9.492 1.00 61.98 99 VAL A N 1
ATOM 791 C CA . VAL A 1 99 ? -19.569 -28.884 9.727 1.00 64.31 99 VAL A CA 1
ATOM 792 C C . VAL A 1 99 ? -20.475 -27.874 9.011 1.00 71.53 99 VAL A C 1
ATOM 793 O O . VAL A 1 99 ? -21.280 -28.238 8.134 1.00 73.88 99 VAL A O 1
ATOM 797 N N . ASP A 1 100 ? -20.322 -26.604 9.383 1.00 73.35 100 ASP A N 1
ATOM 798 C CA . ASP A 1 100 ? -21.052 -25.519 8.742 1.00 83.87 100 ASP A CA 1
ATOM 799 C C . ASP A 1 100 ? -20.939 -25.677 7.220 1.00 87.64 100 ASP A C 1
ATOM 800 O O . ASP A 1 100 ? -21.945 -25.761 6.500 1.00 77.42 100 ASP A O 1
ATOM 805 N N . GLU A 1 101 ? -19.690 -25.762 6.761 1.00 91.51 101 GLU A N 1
ATOM 806 C CA . GLU A 1 101 ? -19.357 -25.511 5.365 1.00 89.76 101 GLU A CA 1
ATOM 807 C C . GLU A 1 101 ? -19.902 -26.471 4.317 1.00 86.80 101 GLU A C 1
ATOM 808 O O . GLU A 1 101 ? -19.786 -27.690 4.432 1.00 83.46 101 GLU A O 1
ATOM 814 N N . PRO A 1 102 ? -20.524 -25.897 3.284 1.00 91.04 102 PRO A N 1
ATOM 815 C CA . PRO A 1 102 ? -20.858 -26.599 2.042 1.00 90.17 102 PRO A CA 1
ATOM 816 C C . PRO A 1 102 ? -19.605 -26.736 1.176 1.00 88.27 102 PRO A C 1
ATOM 817 O O . PRO A 1 102 ? -18.761 -25.831 1.166 1.00 86.79 102 PRO A O 1
ATOM 821 N N . GLY A 1 103 ? -19.476 -27.860 0.478 1.00 88.50 103 GLY A N 1
ATOM 822 C CA . GLY A 1 103 ? -18.309 -28.115 -0.350 1.00 89.84 103 GLY A CA 1
ATOM 823 C C . GLY A 1 103 ? -17.032 -28.421 0.423 1.00 89.31 103 GLY A C 1
ATOM 824 O O . GLY A 1 103 ? -15.968 -28.627 -0.170 1.00 89.18 103 GLY A O 1
ATOM 825 N N . LYS A 1 104 ? -17.128 -28.444 1.748 1.00 85.81 104 LYS A N 1
ATOM 826 C CA . LYS A 1 104 ? -15.950 -28.666 2.582 1.00 78.56 104 LYS A CA 1
ATOM 827 C C . LYS A 1 104 ? -16.148 -29.852 3.530 1.00 72.46 104 LYS A C 1
ATOM 828 O O . LYS A 1 104 ? -17.271 -30.173 3.940 1.00 71.51 104 LYS A O 1
ATOM 834 N N . ASP A 1 105 ? -15.041 -30.500 3.859 1.00 63.02 105 ASP A N 1
ATOM 835 C CA . ASP A 1 105 ? -15.054 -31.806 4.489 1.00 55.57 105 ASP A CA 1
ATOM 836 C C . ASP A 1 105 ? -14.040 -31.899 5.645 1.00 47.41 105 ASP A C 1
ATOM 837 O O . ASP A 1 105 ? -14.346 -31.639 6.816 1.00 47.03 105 ASP A O 1
ATOM 842 N N . THR A 1 106 ? -12.823 -32.279 5.290 1.00 41.08 106 THR A N 1
ATOM 843 C CA . THR A 1 106 ? -11.718 -32.302 6.245 1.00 44.30 106 THR A CA 1
ATOM 844 C C . THR A 1 106 ? -10.552 -31.563 5.595 1.00 43.58 106 THR A C 1
ATOM 845 O O . THR A 1 106 ? -10.510 -31.422 4.380 1.00 45.66 106 THR A O 1
ATOM 849 N N . ALA A 1 107 ? -9.613 -31.053 6.378 1.00 35.55 107 ALA A N 1
ATOM 850 C CA . ALA A 1 107 ? -8.421 -30.547 5.744 1.00 36.67 107 ALA A CA 1
ATOM 851 C C . ALA A 1 107 ? -7.246 -30.659 6.680 1.00 32.49 107 ALA A C 1
ATOM 852 O O . ALA A 1 107 ? -7.395 -30.607 7.903 1.00 34.06 107 ALA A O 1
ATOM 854 N N . ASN A 1 108 ? -6.082 -30.840 6.086 1.00 33.17 108 ASN A N 1
ATOM 855 C CA . ASN A 1 108 ? -4.838 -30.799 6.827 1.00 39.61 108 ASN A CA 1
ATOM 856 C C . ASN A 1 108 ? -3.921 -29.839 6.125 1.00 42.58 108 ASN A C 1
ATOM 857 O O . ASN A 1 108 ? -3.511 -30.077 4.985 1.00 50.19 108 ASN A O 1
ATOM 862 N N . MET A 1 109 ? -3.625 -28.737 6.800 1.00 39.03 109 MET A N 1
ATOM 863 C CA . MET A 1 109 ? -2.746 -27.725 6.244 1.00 37.48 109 MET A CA 1
ATOM 864 C C . MET A 1 109 ? -1.628 -27.503 7.223 1.00 35.22 109 MET A C 1
ATOM 865 O O . MET A 1 109 ? -1.864 -27.261 8.411 1.00 36.14 109 MET A O 1
ATOM 870 N N . GLN A 1 110 ? -0.402 -27.561 6.742 1.00 32.31 110 GLN A N 1
ATOM 871 C CA . GLN A 1 110 ? 0.740 -27.315 7.633 1.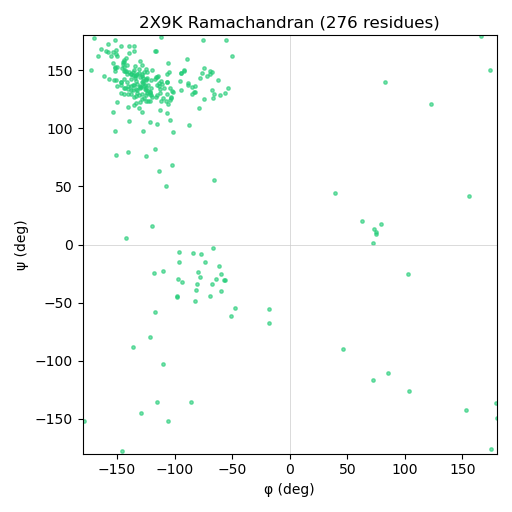00 36.09 110 GLN A CA 1
ATOM 872 C C . GLN A 1 110 ? 1.161 -25.847 7.644 1.00 33.80 110 GLN A C 1
ATOM 873 O O . GLN A 1 110 ? 0.984 -25.136 6.660 1.00 35.71 110 GLN A O 1
ATOM 879 N N . ARG A 1 111 ? 1.683 -25.394 8.773 1.00 34.76 111 ARG A N 1
ATOM 880 C CA . ARG A 1 111 ? 2.319 -24.081 8.847 1.00 35.19 111 ARG A CA 1
ATOM 881 C C . ARG A 1 111 ? 3.773 -24.223 9.268 1.00 35.46 111 ARG A C 1
ATOM 882 O O . ARG A 1 111 ? 4.093 -24.859 10.281 1.00 31.72 111 ARG A O 1
ATOM 890 N N . TRP A 1 112 ? 4.658 -23.638 8.487 1.00 37.11 112 TRP A N 1
ATOM 891 C CA . TRP A 1 112 ? 6.073 -23.650 8.842 1.00 37.65 112 TRP A CA 1
ATOM 892 C C . TRP A 1 112 ? 6.442 -22.255 9.305 1.00 34.66 112 TRP A C 1
ATOM 893 O O . TRP A 1 112 ? 6.013 -21.284 8.700 1.00 32.27 112 TRP A O 1
ATOM 904 N N . LYS A 1 113 ? 7.254 -22.179 10.357 1.00 32.94 113 LYS A N 1
ATOM 905 C CA . LYS A 1 113 ? 7.598 -20.944 11.017 1.00 33.58 113 LYS A CA 1
ATOM 906 C C . LYS A 1 113 ? 9.122 -20.744 11.204 1.00 34.84 113 LYS A C 1
ATOM 907 O O . LYS A 1 113 ? 9.832 -21.666 11.619 1.00 28.21 113 LYS A O 1
ATOM 913 N N . ILE A 1 114 ? 9.608 -19.536 10.919 1.00 38.81 114 ILE A N 1
ATOM 914 C CA . ILE A 1 114 ? 10.969 -19.140 11.323 1.00 37.72 114 ILE A CA 1
ATOM 915 C C . ILE A 1 114 ? 10.826 -17.794 12.003 1.00 34.01 114 ILE A C 1
ATOM 916 O O . ILE A 1 114 ? 10.346 -16.849 11.386 1.00 33.35 114 ILE A O 1
ATOM 921 N N . ALA A 1 115 ? 11.267 -17.682 13.248 1.00 33.74 115 ALA A N 1
ATOM 922 C CA . ALA A 1 115 ? 11.043 -16.452 13.975 1.00 30.57 115 ALA A CA 1
ATOM 923 C C . ALA A 1 115 ? 12.227 -15.969 14.836 1.00 31.62 115 ALA A C 1
ATOM 924 O O . ALA A 1 115 ? 12.461 -16.497 15.911 1.00 32.57 115 ALA A O 1
ATOM 926 N N . PRO A 1 116 ? 12.931 -14.917 14.393 1.00 30.50 116 PRO A N 1
ATOM 927 C CA . PRO A 1 116 ? 13.885 -14.277 15.320 1.00 36.64 116 PRO A CA 1
ATOM 928 C C . PRO A 1 116 ? 13.196 -13.531 16.460 1.00 34.43 116 PRO A C 1
ATOM 929 O O . PRO A 1 116 ? 12.112 -12.967 16.257 1.00 32.49 116 PRO A O 1
ATOM 933 N N . ASP A 1 117 ? 13.834 -13.532 17.628 1.00 32.69 117 ASP A N 1
ATOM 934 C CA . ASP A 1 117 ? 13.459 -12.669 18.744 1.00 32.94 117 ASP A CA 1
ATOM 935 C C . ASP A 1 117 ? 14.719 -11.949 19.262 1.00 35.21 117 ASP A C 1
ATOM 936 O O . ASP A 1 117 ? 15.821 -12.502 19.243 1.00 32.90 117 ASP A O 1
ATOM 941 N N . TRP A 1 118 ? 14.561 -10.704 19.691 1.00 36.13 118 TRP A N 1
ATOM 942 C CA . TRP A 1 118 ? 15.686 -9.863 20.076 1.00 37.98 118 TRP A CA 1
ATOM 943 C C . TRP A 1 118 ? 15.349 -8.944 21.254 1.00 39.11 118 TRP A C 1
ATOM 944 O O . TRP A 1 118 ? 14.176 -8.641 21.539 1.00 32.24 118 TRP A O 1
ATOM 955 N N . ASP A 1 119 ? 16.399 -8.497 21.926 1.00 34.19 119 ASP A N 1
ATOM 956 C CA . ASP A 1 119 ? 16.263 -7.614 23.064 1.00 34.10 119 ASP A CA 1
ATOM 957 C C . ASP A 1 119 ? 17.559 -6.821 23.144 1.00 37.54 119 ASP A C 1
ATOM 958 O O . ASP A 1 119 ? 18.623 -7.383 23.388 1.00 43.61 119 ASP A O 1
ATOM 963 N N . VAL A 1 120 ? 17.456 -5.515 22.918 1.00 36.86 120 VAL A N 1
ATOM 964 C CA . VAL A 1 120 ? 18.602 -4.655 22.775 1.00 34.72 120 VAL A CA 1
ATOM 965 C C . VAL A 1 120 ? 18.563 -3.516 23.778 1.00 39.93 120 VAL A C 1
ATOM 966 O O . VAL A 1 120 ? 17.600 -2.701 23.795 1.00 35.55 120 VAL A O 1
ATOM 970 N N . LYS A 1 121 ? 19.621 -3.398 24.575 1.00 31.62 121 LYS A N 1
ATOM 971 C CA . LYS A 1 121 ? 19.639 -2.347 25.561 1.00 40.48 121 LYS A CA 1
ATOM 972 C C . LYS A 1 121 ? 19.897 -0.973 24.890 1.00 43.68 121 LYS A C 1
ATOM 973 O O . LYS A 1 121 ? 20.845 -0.813 24.149 1.00 46.08 121 LYS A O 1
ATOM 979 N N . LEU A 1 122 ? 19.016 -0.002 25.109 1.00 44.93 122 LEU A N 1
ATOM 980 C CA . LEU A 1 122 ? 19.231 1.343 24.570 1.00 40.82 122 LEU A CA 1
ATOM 981 C C . LEU A 1 122 ? 19.828 2.199 25.658 1.00 41.31 122 LEU A C 1
ATOM 982 O O . LEU A 1 122 ? 20.764 2.941 25.427 1.00 45.29 122 LEU A O 1
ATOM 987 N N . THR A 1 123 ? 19.276 2.112 26.856 1.00 39.02 123 THR A N 1
ATOM 988 C CA . THR A 1 123 ? 19.879 2.814 27.979 1.00 38.05 123 THR A CA 1
ATOM 989 C C . THR A 1 123 ? 19.647 1.941 29.189 1.00 38.08 123 THR A C 1
ATOM 990 O O . THR A 1 123 ? 19.061 0.863 29.099 1.00 36.53 123 THR A O 1
ATOM 994 N N . ASP A 1 124 ? 20.079 2.406 30.343 1.00 38.97 124 ASP A N 1
ATOM 995 C CA . ASP A 1 124 ? 19.806 1.651 31.557 1.00 42.72 124 ASP A CA 1
ATOM 996 C C . ASP A 1 124 ? 18.317 1.440 31.912 1.00 44.64 124 ASP A C 1
ATOM 997 O O . ASP A 1 124 ? 17.989 0.565 32.711 1.00 52.46 124 ASP A O 1
ATOM 1002 N N . ASP A 1 125 ? 17.437 2.253 31.331 1.00 44.77 125 ASP A N 1
ATOM 1003 C CA . ASP A 1 125 ? 15.990 2.214 31.628 1.00 48.99 125 ASP A CA 1
ATOM 1004 C C . ASP A 1 125 ? 15.185 1.672 30.451 1.00 37.40 125 ASP A C 1
ATOM 1005 O O . ASP A 1 125 ? 14.065 1.219 30.622 1.00 41.20 125 ASP A O 1
ATOM 1010 N N . LEU A 1 126 ? 15.768 1.766 29.261 1.00 37.08 126 LEU A N 1
ATOM 1011 C CA . LEU A 1 126 ? 15.067 1.622 28.000 1.00 35.37 126 LEU A CA 1
ATOM 1012 C C . LEU A 1 126 ? 15.619 0.485 27.130 1.00 38.03 126 LEU A C 1
ATOM 1013 O O . LEU A 1 126 ? 16.829 0.388 26.887 1.00 36.03 126 LEU A O 1
ATOM 1018 N N . ARG A 1 127 ? 14.726 -0.375 26.662 1.00 34.75 127 ARG A N 1
ATOM 1019 C CA . ARG A 1 127 ? 15.108 -1.501 25.802 1.00 24.94 127 ARG A CA 1
ATOM 1020 C C . ARG A 1 127 ? 14.255 -1.510 24.543 1.00 34.60 127 ARG A C 1
ATOM 1021 O O . ARG A 1 127 ? 13.088 -1.098 24.553 1.00 32.12 127 ARG A O 1
ATOM 1029 N N . PHE A 1 128 ? 14.869 -1.907 23.448 1.00 26.48 128 PHE A N 1
ATOM 1030 C CA . PHE A 1 128 ? 14.153 -2.158 22.217 1.00 27.56 128 PHE A CA 1
ATOM 1031 C C . PHE A 1 128 ? 14.057 -3.691 22.096 1.00 35.65 128 PHE A C 1
ATOM 1032 O O . PHE A 1 128 ? 15.065 -4.384 22.156 1.00 33.56 128 PHE A O 1
ATOM 1040 N N . ASN A 1 129 ? 12.860 -4.230 21.954 1.00 27.73 129 ASN A N 1
ATOM 1041 C CA . ASN A 1 129 ? 12.740 -5.678 21.852 1.00 34.09 129 ASN A CA 1
ATOM 1042 C C . ASN A 1 129 ? 11.595 -6.066 20.955 1.00 33.84 129 ASN A C 1
ATOM 1043 O O . ASN A 1 129 ? 10.818 -5.215 20.536 1.00 37.32 129 ASN A O 1
ATOM 1048 N N . GLY A 1 130 ? 11.509 -7.344 20.632 1.00 31.92 130 GLY A N 1
ATOM 1049 C CA . GLY A 1 130 ? 10.497 -7.799 19.702 1.00 30.24 130 GLY A CA 1
ATOM 1050 C C . GLY A 1 130 ? 10.728 -9.208 19.188 1.00 37.40 130 GLY A C 1
ATOM 1051 O O . GLY A 1 130 ? 11.697 -9.911 19.568 1.00 28.46 130 GLY A O 1
ATOM 1052 N N . TRP A 1 131 ? 9.805 -9.640 18.342 1.00 29.45 131 TRP A N 1
ATOM 1053 C CA . TRP A 1 131 ? 9.972 -10.873 17.615 1.00 30.13 131 TRP A CA 1
ATOM 1054 C C . TRP A 1 131 ? 9.352 -10.605 16.278 1.00 35.34 131 TRP A C 1
ATOM 1055 O O . TRP A 1 131 ? 8.523 -9.692 16.123 1.00 31.66 131 TRP A O 1
ATOM 1066 N N . LEU A 1 132 ? 9.786 -11.383 15.302 1.00 32.54 132 LEU A N 1
ATOM 1067 C CA . LEU A 1 132 ? 9.195 -11.343 13.992 1.00 33.64 132 LEU A CA 1
ATOM 1068 C C . LEU A 1 132 ? 9.105 -12.775 13.477 1.00 35.96 132 LEU A C 1
ATOM 1069 O O . LEU A 1 132 ? 10.056 -13.513 13.626 1.00 37.13 132 LEU A O 1
ATOM 1074 N N . SER A 1 133 ? 7.977 -13.149 12.868 1.00 33.50 133 SER A N 1
ATOM 1075 C CA . SER A 1 133 ? 7.737 -14.531 12.382 1.00 32.03 133 SER A CA 1
ATOM 1076 C C . SER A 1 133 ? 7.379 -14.541 10.905 1.00 39.04 133 SER A C 1
ATOM 1077 O O . SER A 1 133 ? 6.559 -13.740 10.463 1.00 45.62 133 SER A O 1
ATOM 1080 N N . MET A 1 134 ? 8.004 -15.424 10.137 1.00 38.70 134 MET A N 1
ATOM 1081 C CA . MET A 1 134 ? 7.508 -15.736 8.803 1.00 40.37 134 MET A CA 1
ATOM 1082 C C . MET A 1 134 ? 6.926 -17.139 8.787 1.00 35.67 134 MET A C 1
ATOM 1083 O O . MET A 1 134 ? 7.505 -18.097 9.303 1.00 33.05 134 MET A O 1
ATOM 1088 N N . TYR A 1 135 ? 5.764 -17.256 8.170 1.00 32.59 135 TYR A N 1
ATOM 1089 C CA . TYR A 1 135 ? 5.109 -18.529 8.122 1.00 32.75 135 TYR A CA 1
ATOM 1090 C C . TYR A 1 135 ? 4.846 -18.893 6.685 1.00 32.47 135 TYR A C 1
ATOM 1091 O O . TYR A 1 135 ? 4.547 -18.035 5.879 1.00 34.85 135 TYR A O 1
ATOM 1100 N N . LYS A 1 136 ? 4.975 -20.177 6.383 1.00 36.24 136 LYS A N 1
ATOM 1101 C CA . LYS A 1 136 ? 4.488 -20.771 5.147 1.00 43.58 136 LYS A CA 1
ATOM 1102 C C . LYS A 1 136 ? 3.378 -21.777 5.480 1.00 36.50 136 LYS A C 1
ATOM 1103 O O . LYS A 1 136 ? 3.569 -22.664 6.322 1.00 34.81 136 LYS A O 1
ATOM 1109 N N . PHE A 1 137 ? 2.243 -21.631 4.804 1.00 36.84 137 PHE A N 1
ATOM 1110 C CA . PHE A 1 137 ? 1.132 -22.591 4.867 1.00 38.68 137 PHE A CA 1
ATOM 1111 C C . PHE A 1 137 ? 1.116 -23.492 3.645 1.00 44.92 137 PHE A C 1
ATOM 1112 O O . PHE A 1 137 ? 1.175 -23.015 2.516 1.00 48.76 137 PHE A O 1
ATOM 1120 N N . ALA A 1 138 ? 1.009 -24.797 3.877 1.00 38.91 138 ALA A N 1
ATOM 1121 C CA . ALA A 1 138 ? 1.095 -25.774 2.800 1.00 44.83 138 ALA A CA 1
ATOM 1122 C C . ALA A 1 138 ? 0.013 -26.828 2.934 1.00 43.35 138 ALA A C 1
ATOM 1123 O O . ALA A 1 138 ? -0.254 -27.315 4.044 1.00 32.91 138 ALA A O 1
ATOM 1125 N N . ASN A 1 139 ? -0.579 -27.157 1.780 1.00 41.45 139 ASN A N 1
ATOM 1126 C CA . ASN A 1 139 ? -1.558 -28.212 1.599 1.00 42.41 139 ASN A CA 1
ATOM 1127 C C . ASN A 1 139 ? -2.974 -27.799 1.962 1.00 46.84 139 ASN A C 1
ATOM 1128 O O . ASN A 1 139 ? -3.201 -27.044 2.915 1.00 46.04 139 ASN A O 1
ATOM 1133 N N . ASP A 1 140 ? -3.916 -28.246 1.139 1.00 49.71 140 ASP A N 1
ATOM 1134 C CA . ASP A 1 140 ? -5.329 -28.012 1.382 1.00 49.09 140 ASP A CA 1
ATOM 1135 C C . ASP A 1 140 ? -5.741 -26.543 1.378 1.00 49.33 140 ASP A C 1
ATOM 1136 O O . ASP A 1 140 ? -6.788 -26.212 1.920 1.00 49.79 140 ASP A O 1
ATOM 1141 N N . LEU A 1 141 ? -4.942 -25.669 0.765 1.00 53.74 141 LEU A N 1
ATOM 1142 C CA . LEU A 1 141 ? -5.230 -24.221 0.788 1.00 56.44 141 LEU A CA 1
ATOM 1143 C C . LEU A 1 141 ? -6.487 -23.842 -0.004 1.00 60.05 141 LEU A C 1
ATOM 1144 O O . LEU A 1 141 ? -7.206 -22.911 0.352 1.00 61.30 141 LEU A O 1
ATOM 1149 N N . ASN A 1 142 ? -6.747 -24.559 -1.083 1.00 64.18 142 ASN A N 1
ATOM 1150 C CA . ASN A 1 142 ? -8.012 -24.379 -1.780 1.00 71.74 142 ASN A CA 1
ATOM 1151 C C . ASN A 1 142 ? -9.221 -24.619 -0.864 1.00 69.08 142 ASN A C 1
ATOM 1152 O O . ASN A 1 142 ? -10.258 -23.983 -1.014 1.00 69.19 142 ASN A O 1
ATOM 1157 N N . THR A 1 143 ? -9.058 -25.505 0.115 1.00 61.46 143 THR A N 1
ATOM 1158 C CA . THR A 1 143 ? -10.105 -25.772 1.092 1.00 56.33 143 THR A CA 1
ATOM 1159 C C . THR A 1 143 ? -10.118 -24.751 2.220 1.00 50.30 143 THR A C 1
ATOM 1160 O O . THR A 1 143 ? -11.169 -24.210 2.570 1.00 51.87 143 THR A O 1
ATOM 1164 N N . THR A 1 144 ? -8.947 -24.496 2.799 1.00 39.72 144 THR A N 1
ATOM 1165 C CA . THR A 1 144 ? -8.887 -23.715 4.023 1.00 42.33 144 THR A CA 1
ATOM 1166 C C . THR A 1 144 ? -9.000 -22.244 3.693 1.00 44.66 144 THR A C 1
ATOM 1167 O O . THR A 1 144 ? -9.372 -21.452 4.544 1.00 43.12 144 THR A O 1
ATOM 1171 N N . GLY A 1 145 ? -8.639 -21.882 2.463 1.00 48.35 145 GLY A N 1
ATOM 1172 C CA . GLY A 1 145 ? -8.671 -20.495 2.026 1.00 46.00 145 GLY A CA 1
ATOM 1173 C C . GLY A 1 145 ? -7.567 -19.574 2.534 1.00 51.71 145 GLY A C 1
ATOM 1174 O O . GLY A 1 145 ? -7.669 -18.356 2.363 1.00 51.61 145 GLY A O 1
ATOM 1175 N N . TYR A 1 146 ? -6.526 -20.130 3.158 1.00 50.02 146 TYR A N 1
ATOM 1176 C CA . TYR A 1 146 ? -5.409 -19.314 3.638 1.00 40.40 146 TYR A CA 1
ATOM 1177 C C . TYR A 1 146 ? -4.485 -18.885 2.518 1.00 43.53 146 TYR A C 1
ATOM 1178 O O . TYR A 1 146 ? -4.274 -19.629 1.561 1.00 43.15 146 TYR A O 1
ATOM 1187 N N . ALA A 1 147 ? -3.909 -17.693 2.669 1.00 43.69 147 ALA A N 1
ATOM 1188 C CA . ALA A 1 147 ? -2.793 -17.248 1.833 1.00 41.27 147 ALA A CA 1
ATOM 1189 C C . ALA A 1 147 ? -1.583 -18.107 2.155 1.00 43.64 147 ALA A C 1
ATOM 1190 O O . ALA A 1 147 ? -1.432 -18.546 3.303 1.00 43.68 147 ALA A O 1
ATOM 1192 N N . ASP A 1 148 ? -0.713 -18.358 1.171 1.00 40.45 148 ASP A N 1
ATOM 1193 C CA . ASP A 1 148 ? 0.392 -19.306 1.402 1.00 41.82 148 ASP A CA 1
ATOM 1194 C C . ASP A 1 148 ? 1.531 -18.781 2.300 1.00 41.12 148 ASP A C 1
ATOM 1195 O O . ASP A 1 148 ? 2.356 -19.558 2.797 1.00 39.20 148 ASP A O 1
ATOM 1200 N N . THR A 1 149 ? 1.562 -17.472 2.520 1.00 40.02 149 THR A N 1
ATOM 1201 C CA . THR A 1 149 ? 2.640 -16.845 3.287 1.00 45.38 149 THR A CA 1
ATOM 1202 C C . THR A 1 149 ? 2.056 -15.842 4.279 1.00 45.42 149 THR A C 1
ATOM 1203 O O . THR A 1 149 ? 1.027 -15.226 4.011 1.00 42.58 149 THR A O 1
ATOM 1207 N N . ARG A 1 150 ? 2.732 -15.657 5.407 1.00 42.96 150 ARG A N 1
ATOM 1208 C CA . ARG A 1 150 ? 2.284 -14.694 6.398 1.00 41.88 150 ARG A CA 1
ATOM 1209 C C . ARG A 1 150 ? 3.477 -14.131 7.176 1.00 39.93 150 ARG A C 1
ATOM 1210 O O . ARG A 1 150 ? 4.462 -14.831 7.465 1.00 36.68 150 ARG A O 1
ATOM 1218 N N . VAL A 1 151 ? 3.418 -12.840 7.468 1.00 36.33 151 VAL A N 1
ATOM 1219 C CA . VAL A 1 151 ? 4.436 -12.225 8.305 1.00 40.77 151 VAL A CA 1
ATOM 1220 C C . VAL A 1 151 ? 3.769 -11.571 9.491 1.00 38.62 151 VAL A C 1
ATOM 1221 O O . VAL A 1 151 ? 2.745 -10.907 9.352 1.00 40.99 151 VAL A O 1
ATOM 1225 N N . GLU A 1 152 ? 4.361 -11.756 10.656 1.00 36.07 152 GLU A N 1
ATOM 1226 C CA . GLU A 1 152 ? 3.803 -11.207 11.869 1.00 33.26 152 GLU A CA 1
ATOM 1227 C C . GLU A 1 152 ? 4.934 -10.712 12.764 1.00 32.29 152 GLU A C 1
ATOM 1228 O O . GLU A 1 152 ? 5.985 -11.361 12.877 1.00 33.87 152 GLU A O 1
ATOM 1234 N N . THR A 1 153 ? 4.727 -9.573 13.398 1.00 34.97 153 THR A N 1
ATOM 1235 C CA . THR A 1 153 ? 5.725 -9.012 14.306 1.00 39.38 153 THR A CA 1
ATOM 1236 C C . THR A 1 153 ? 5.061 -8.139 15.387 1.00 36.57 153 THR A C 1
ATOM 1237 O O . THR A 1 153 ? 4.064 -7.461 15.138 1.00 32.81 153 THR A O 1
ATOM 1241 N N . GLU A 1 154 ? 5.589 -8.230 16.600 1.00 28.85 154 GLU A N 1
ATOM 1242 C CA . GLU A 1 154 ? 5.338 -7.249 17.638 1.00 30.30 154 GLU A CA 1
ATOM 1243 C C . GLU A 1 154 ? 6.728 -6.774 18.083 1.00 32.28 154 GLU A C 1
ATOM 1244 O O . GLU A 1 154 ? 7.566 -7.593 18.447 1.00 34.51 154 GLU A O 1
ATOM 1250 N N . THR A 1 155 ? 6.972 -5.472 18.015 1.00 32.23 155 THR A N 1
ATOM 1251 C CA . THR A 1 155 ? 8.284 -4.895 18.332 1.00 37.91 155 THR A CA 1
ATOM 1252 C C . THR A 1 155 ? 8.054 -3.528 18.944 1.00 35.19 155 THR A C 1
ATOM 1253 O O . THR A 1 155 ? 7.211 -2.773 18.457 1.00 30.36 155 THR A O 1
ATOM 1257 N N . GLY A 1 156 ? 8.822 -3.187 19.971 1.00 29.97 156 GLY A N 1
ATOM 1258 C CA . GLY A 1 156 ? 8.786 -1.830 20.457 1.00 34.71 156 GLY A CA 1
ATOM 1259 C C . GLY A 1 156 ? 9.728 -1.583 21.598 1.00 34.36 156 GLY A C 1
ATOM 1260 O O . GLY A 1 156 ? 10.761 -2.237 21.750 1.00 34.72 156 GLY A O 1
ATOM 1261 N N . LEU A 1 157 ? 9.338 -0.631 22.420 1.00 28.44 157 LEU A N 1
ATOM 1262 C CA . LEU A 1 157 ? 10.179 -0.109 23.490 1.00 30.08 157 LEU A CA 1
ATOM 1263 C C . LEU A 1 157 ? 9.644 -0.472 24.853 1.00 31.67 157 LEU A C 1
ATOM 1264 O O . LEU A 1 157 ? 8.430 -0.472 25.109 1.00 29.79 157 LEU A O 1
ATOM 1269 N N . GLN A 1 158 ? 10.565 -0.788 25.736 1.00 30.70 158 GLN A N 1
ATOM 1270 C CA . GLN A 1 158 ? 10.221 -1.036 27.111 1.00 29.61 158 GLN A CA 1
ATOM 1271 C C . GLN A 1 158 ? 10.957 -0.088 28.052 1.00 38.72 158 GLN A C 1
ATOM 1272 O O . GLN A 1 158 ? 12.201 -0.019 28.055 1.00 32.31 158 GLN A O 1
ATOM 1278 N N . TYR A 1 159 ? 10.191 0.644 28.851 1.00 26.47 159 TYR A N 1
ATOM 1279 C CA . TYR A 1 159 ? 10.802 1.544 29.807 1.00 24.75 159 TYR A CA 1
ATOM 1280 C C . TYR A 1 159 ? 10.554 0.978 31.175 1.00 27.52 159 TYR A C 1
ATOM 1281 O O . TYR A 1 159 ? 9.412 0.726 31.545 1.00 29.35 159 TYR A O 1
ATOM 1290 N N . THR A 1 160 ? 11.611 0.788 31.947 1.00 29.46 160 THR A N 1
ATOM 1291 C CA . THR A 1 160 ? 11.470 0.166 33.257 1.00 26.67 160 THR A CA 1
ATOM 1292 C C . THR A 1 160 ? 11.560 1.246 34.321 1.00 33.62 160 THR A C 1
ATOM 1293 O O . THR A 1 160 ? 12.506 2.020 34.320 1.00 32.69 160 THR A O 1
ATOM 1297 N N . PHE A 1 161 ? 10.577 1.307 35.216 1.00 31.76 161 PHE A N 1
ATOM 1298 C CA . PHE A 1 161 ? 10.544 2.352 36.225 1.00 32.96 161 PHE A CA 1
ATOM 1299 C C . PHE A 1 161 ? 11.465 2.003 37.390 1.00 33.88 161 PHE A C 1
ATOM 1300 O O . PHE A 1 161 ? 12.143 2.853 37.973 1.00 35.97 161 PHE A O 1
ATOM 1308 N N . ASN A 1 162 ? 11.445 0.738 37.721 1.00 28.68 162 ASN A N 1
ATOM 1309 C CA . ASN A 1 162 ? 11.960 0.223 38.960 1.00 46.50 162 ASN A CA 1
ATOM 1310 C C . ASN A 1 162 ? 11.588 -1.274 38.949 1.00 47.91 162 ASN A C 1
ATOM 1311 O O . ASN A 1 162 ? 11.046 -1.769 37.957 1.00 41.69 162 ASN A O 1
ATOM 1316 N N . GLU A 1 163 ? 11.874 -1.987 40.028 1.00 49.40 163 GLU A N 1
ATOM 1317 C CA . GLU A 1 163 ? 11.615 -3.432 40.078 1.00 53.11 163 GLU A CA 1
ATOM 1318 C C . GLU A 1 163 ? 10.131 -3.823 39.868 1.00 52.50 163 GLU A C 1
ATOM 1319 O O . GLU A 1 163 ? 9.793 -4.959 39.458 1.00 44.77 163 GLU A O 1
ATOM 1325 N N . THR A 1 164 ? 9.234 -2.902 40.186 1.00 46.34 164 THR A N 1
ATOM 1326 C CA . THR A 1 164 ? 7.844 -3.305 40.274 1.00 51.50 164 THR A CA 1
ATOM 1327 C C . THR A 1 164 ? 7.087 -3.007 38.993 1.00 48.30 164 THR A C 1
ATOM 1328 O O . THR A 1 164 ? 6.144 -3.696 38.681 1.00 43.88 164 THR A O 1
ATOM 1332 N N . VAL A 1 165 ? 7.490 -1.968 38.262 1.00 43.34 165 VAL A N 1
ATOM 1333 C CA . VAL A 1 165 ? 6.704 -1.568 37.104 1.00 29.83 165 VAL A CA 1
ATOM 1334 C C . VAL A 1 165 ? 7.492 -1.187 35.851 1.00 29.17 165 VAL A C 1
ATOM 1335 O O . VAL A 1 165 ? 8.552 -0.557 35.921 1.00 37.66 165 VAL A O 1
ATOM 1339 N N . ALA A 1 166 ? 6.945 -1.574 34.702 1.00 27.49 166 ALA A N 1
ATOM 1340 C CA . ALA A 1 166 ? 7.548 -1.317 33.401 1.00 31.79 166 ALA A CA 1
ATOM 1341 C C . ALA A 1 166 ? 6.405 -0.934 32.467 1.00 32.56 166 ALA A C 1
ATOM 1342 O O . ALA A 1 166 ? 5.288 -1.362 32.680 1.00 30.02 166 ALA A O 1
ATOM 1344 N N . LEU A 1 167 ? 6.690 -0.076 31.484 1.00 29.04 167 LEU A N 1
ATOM 1345 C CA . LEU A 1 167 ? 5.762 0.280 30.448 1.00 26.84 167 LEU A CA 1
ATOM 1346 C C . LEU A 1 167 ? 6.298 -0.277 29.162 1.00 29.63 167 LEU A C 1
ATOM 1347 O O . LEU A 1 167 ? 7.468 -0.091 28.874 1.00 27.64 167 LEU A O 1
ATOM 1352 N N . ARG A 1 168 ? 5.462 -0.977 28.402 1.00 26.22 168 ARG A N 1
ATOM 1353 C CA . ARG A 1 168 ? 5.856 -1.414 27.075 1.00 24.86 168 ARG A CA 1
ATOM 1354 C C . ARG A 1 168 ? 4.928 -0.938 26.032 1.00 24.42 168 ARG A C 1
ATOM 1355 O O . ARG A 1 168 ? 3.710 -1.008 26.217 1.00 27.03 168 ARG A O 1
ATOM 1363 N N . VAL A 1 169 ? 5.483 -0.385 24.956 1.00 24.24 169 VAL A N 1
ATOM 1364 C CA . VAL A 1 169 ? 4.646 -0.053 23.836 1.00 26.37 169 VAL A CA 1
ATOM 1365 C C . VAL A 1 169 ? 5.205 -0.493 22.525 1.00 31.37 169 VAL A C 1
ATOM 1366 O O . VAL A 1 169 ? 6.360 -0.219 22.201 1.00 28.89 169 VAL A O 1
ATOM 1370 N N . ASN A 1 170 ? 4.357 -1.214 21.792 1.00 24.41 170 ASN A N 1
ATOM 1371 C CA . ASN A 1 170 ? 4.798 -1.983 20.665 1.00 26.37 170 ASN A CA 1
ATOM 1372 C C . ASN A 1 170 ? 3.983 -1.666 19.442 1.00 28.40 170 ASN A C 1
ATOM 1373 O O . ASN A 1 170 ? 2.768 -1.355 19.530 1.00 28.03 170 ASN A O 1
ATOM 1378 N N . TYR A 1 171 ? 4.657 -1.731 18.306 1.00 27.62 171 TYR A N 1
ATOM 1379 C CA . TYR A 1 171 ? 4.008 -1.896 17.015 1.00 29.33 171 TYR A CA 1
ATOM 1380 C C . TYR A 1 171 ? 3.717 -3.393 16.695 1.00 35.35 171 TYR A C 1
ATOM 1381 O O . TYR A 1 171 ? 4.555 -4.251 16.906 1.00 31.69 171 TYR A O 1
ATOM 1390 N N . TYR A 1 172 ? 2.520 -3.677 16.188 1.00 29.12 172 TYR A N 1
ATOM 1391 C CA . TYR A 1 172 ? 2.131 -5.014 15.774 1.00 31.66 172 TYR A CA 1
ATOM 1392 C C . TYR A 1 172 ? 1.677 -4.961 14.322 1.00 37.04 172 TYR A C 1
ATOM 1393 O O . TYR A 1 172 ? 0.912 -4.060 13.907 1.00 31.24 172 TYR A O 1
ATOM 1402 N N . LEU A 1 173 ? 2.152 -5.930 13.544 1.00 38.44 173 LEU A N 1
ATOM 1403 C CA . LEU A 1 173 ? 1.676 -6.108 12.176 1.00 38.32 173 LEU A CA 1
ATOM 1404 C C . LEU A 1 173 ? 1.402 -7.598 11.939 1.00 40.09 173 LEU A C 1
ATOM 1405 O O . LEU A 1 173 ? 2.109 -8.450 12.483 1.00 37.17 173 LEU A O 1
ATOM 1410 N N . GLU A 1 174 ? 0.352 -7.903 11.181 1.00 30.78 174 GLU A N 1
ATOM 1411 C CA . GLU A 1 174 ? 0.149 -9.242 10.656 1.00 33.19 174 GLU A CA 1
ATOM 1412 C C . GLU A 1 174 ? -0.322 -9.065 9.218 1.00 35.34 174 GLU A C 1
ATOM 1413 O O . GLU A 1 174 ? -1.233 -8.296 8.958 1.00 37.61 174 GLU A O 1
ATOM 1419 N N . ARG A 1 175 ? 0.311 -9.764 8.283 1.00 38.70 175 ARG A N 1
ATOM 1420 C CA . ARG A 1 175 ? 0.030 -9.583 6.853 1.00 42.10 175 ARG A CA 1
ATOM 1421 C C . ARG A 1 175 ? 0.042 -10.932 6.161 1.00 41.12 175 ARG A C 1
ATOM 1422 O O . ARG A 1 175 ? 1.077 -11.593 6.141 1.00 33.03 175 ARG A O 1
ATOM 1430 N N . GLY A 1 176 ? -1.093 -11.323 5.576 1.00 40.88 176 GLY A N 1
ATOM 1431 C CA . GLY A 1 176 ? -1.164 -12.550 4.799 1.00 39.98 176 GLY A CA 1
ATOM 1432 C C . GLY A 1 176 ? -1.143 -12.201 3.325 1.00 42.43 176 GLY A C 1
ATOM 1433 O O . GLY A 1 176 ? -1.877 -11.307 2.890 1.00 39.41 176 GLY A O 1
ATOM 1434 N N . PHE A 1 177 ? -0.302 -12.892 2.563 1.00 44.51 177 PHE A N 1
ATOM 1435 C CA . PHE A 1 177 ? -0.147 -12.640 1.125 1.00 42.07 177 PHE A CA 1
ATOM 1436 C C . PHE A 1 177 ? 0.262 -13.947 0.462 1.00 43.59 177 PHE A C 1
ATOM 1437 O O . PHE A 1 177 ? 0.659 -14.886 1.136 1.00 43.23 177 PHE A O 1
ATOM 1445 N N . ASN A 1 178 ? 0.127 -14.013 -0.854 1.00 52.07 178 ASN A N 1
ATOM 1446 C CA . ASN A 1 178 ? 0.484 -15.203 -1.616 1.00 55.97 178 ASN A CA 1
ATOM 1447 C C . ASN A 1 178 ? 1.764 -14.974 -2.412 1.00 57.01 178 ASN A C 1
ATOM 1448 O O . ASN A 1 178 ? 1.846 -14.038 -3.193 1.00 55.00 178 ASN A O 1
ATOM 1453 N N . MET A 1 179 ? 2.765 -15.821 -2.187 1.00 59.91 179 MET A N 1
ATOM 1454 C CA . MET A 1 179 ? 4.000 -15.816 -2.976 1.00 63.52 179 MET A CA 1
ATOM 1455 C C . MET A 1 179 ? 3.794 -16.490 -4.340 1.00 72.17 179 MET A C 1
ATOM 1456 O O . MET A 1 179 ? 4.484 -16.179 -5.318 1.00 75.82 179 MET A O 1
ATOM 1461 N N . ASP A 1 180 ? 2.845 -17.420 -4.393 1.00 75.26 180 ASP A N 1
ATOM 1462 C CA . ASP A 1 180 ? 2.464 -18.065 -5.644 1.00 80.26 180 ASP A CA 1
ATOM 1463 C C . ASP A 1 180 ? 1.552 -17.118 -6.413 1.00 84.15 180 ASP A C 1
ATOM 1464 O O . ASP A 1 180 ? 0.478 -16.756 -5.937 1.00 83.73 180 ASP A O 1
ATOM 1469 N N . ASP A 1 181 ? 1.992 -16.694 -7.591 1.00 92.58 181 ASP A N 1
ATOM 1470 C CA . ASP A 1 181 ? 1.214 -15.761 -8.400 1.00 101.66 181 ASP A CA 1
ATOM 1471 C C . ASP A 1 181 ? -0.178 -16.327 -8.673 1.00 100.70 181 ASP A C 1
ATOM 1472 O O . ASP A 1 181 ? -1.154 -15.585 -8.797 1.00 100.90 181 ASP A O 1
ATOM 1477 N N . SER A 1 182 ? -0.254 -17.652 -8.744 1.00 98.52 182 SER A N 1
ATOM 1478 C CA . SER A 1 182 ? -1.501 -18.368 -9.007 1.00 98.26 182 SER A CA 1
ATOM 1479 C C . SER A 1 182 ? -2.570 -18.197 -7.920 1.00 93.49 182 SER A C 1
ATOM 1480 O O . SER A 1 182 ? -3.766 -18.266 -8.213 1.00 94.68 182 SER A O 1
ATOM 1483 N N . ARG A 1 183 ? -2.143 -17.988 -6.674 1.00 85.94 183 ARG A N 1
ATOM 1484 C CA . ARG A 1 183 ? -3.071 -17.896 -5.546 1.00 81.39 183 ARG A CA 1
ATOM 1485 C C . ARG A 1 183 ? -3.433 -16.449 -5.247 1.00 80.10 183 ARG A C 1
ATOM 1486 O O . ARG A 1 183 ? -2.620 -15.546 -5.432 1.00 82.14 183 ARG A O 1
ATOM 1494 N N . ASN A 1 184 ? -4.658 -16.231 -4.783 1.00 80.23 184 ASN A N 1
ATOM 1495 C CA . ASN A 1 184 ? -5.119 -14.885 -4.460 1.00 84.83 184 ASN A CA 1
ATOM 1496 C C . ASN A 1 184 ? -6.009 -14.828 -3.219 1.00 81.48 184 ASN A C 1
ATOM 1497 O O . ASN A 1 184 ? -6.543 -13.776 -2.862 1.00 81.64 184 ASN A O 1
ATOM 1502 N N . ASN A 1 185 ? -6.138 -15.966 -2.553 1.00 78.27 185 ASN A N 1
ATOM 1503 C CA . ASN A 1 185 ? -7.007 -16.091 -1.400 1.00 71.87 185 ASN A CA 1
ATOM 1504 C C . ASN A 1 185 ? -6.319 -15.751 -0.083 1.00 57.24 185 ASN A C 1
ATOM 1505 O O . ASN A 1 185 ? -5.091 -15.766 0.012 1.00 53.13 185 ASN A O 1
ATOM 1510 N N . GLY A 1 186 ? -7.123 -15.442 0.931 1.00 49.09 186 GLY A N 1
ATOM 1511 C CA . GLY A 1 186 ? -6.616 -15.299 2.284 1.00 49.07 186 GLY A CA 1
ATOM 1512 C C . GLY A 1 186 ? -5.803 -14.032 2.538 1.00 50.44 186 GLY A C 1
ATOM 1513 O O . GLY A 1 186 ? -5.139 -13.917 3.557 1.00 51.78 186 GLY A O 1
ATOM 1514 N N . GLU A 1 187 ? -5.858 -13.068 1.627 1.00 50.32 187 GLU A N 1
ATOM 1515 C CA . GLU A 1 187 ? -5.010 -11.886 1.770 1.00 54.72 187 GLU A CA 1
ATOM 1516 C C . GLU A 1 187 ? -5.610 -10.845 2.702 1.00 53.37 187 GLU A C 1
ATOM 1517 O O . GLU A 1 187 ? -6.802 -10.505 2.592 1.00 53.02 187 GLU A O 1
ATOM 1523 N N . PHE A 1 188 ? -4.779 -10.375 3.638 1.00 45.36 188 PHE A N 1
ATOM 1524 C CA . PHE A 1 188 ? -5.195 -9.385 4.638 1.00 44.02 188 PHE A CA 1
ATOM 1525 C C . PHE A 1 188 ? -4.016 -8.641 5.277 1.00 44.34 188 PHE A C 1
ATOM 1526 O O . PHE A 1 188 ? -2.839 -9.040 5.174 1.00 39.92 188 PHE A O 1
ATOM 1534 N N . SER A 1 189 ? -4.350 -7.562 5.970 1.00 45.24 189 SER A N 1
ATOM 1535 C CA . SER A 1 189 ? -3.367 -6.817 6.736 1.00 47.62 189 SER A CA 1
ATOM 1536 C C . SER A 1 189 ? -3.982 -6.228 7.994 1.00 45.24 189 SER A C 1
ATOM 1537 O O . SER A 1 189 ? -5.110 -5.727 7.970 1.00 46.07 189 SER A O 1
ATOM 1540 N N . THR A 1 190 ? -3.228 -6.287 9.086 1.00 38.69 190 THR A N 1
ATOM 1541 C CA . THR A 1 190 ? -3.660 -5.751 10.373 1.00 41.83 190 THR A CA 1
ATOM 1542 C C . THR A 1 190 ? -2.477 -5.072 11.048 1.00 40.48 190 THR A C 1
ATOM 1543 O O . THR A 1 190 ? -1.413 -5.653 11.170 1.00 36.28 190 THR A O 1
ATOM 1547 N N . GLN A 1 191 ? -2.674 -3.846 11.502 1.00 37.23 191 GLN A N 1
ATOM 1548 C CA . GLN A 1 191 ? -1.636 -3.127 12.219 1.00 39.18 191 GLN A CA 1
ATOM 1549 C C . GLN A 1 191 ? -2.268 -2.526 13.450 1.00 35.44 191 GLN A C 1
ATOM 1550 O O . GLN A 1 191 ? -3.364 -1.960 13.381 1.00 32.88 191 GLN A O 1
ATOM 1556 N N . GLU A 1 192 ? -1.545 -2.603 14.552 1.00 30.40 192 GLU A N 1
ATOM 1557 C CA . GLU A 1 192 ? -2.006 -2.119 15.825 1.00 31.03 192 GLU A CA 1
ATOM 1558 C C . GLU A 1 192 ? -0.860 -1.495 16.571 1.00 35.87 192 GLU A C 1
ATOM 1559 O O . GLU A 1 192 ? 0.317 -1.808 16.341 1.00 29.12 192 GLU A O 1
ATOM 1565 N N . ILE A 1 193 ? -1.213 -0.679 17.545 1.00 31.96 193 ILE A N 1
ATOM 1566 C CA . ILE A 1 193 ? -0.269 -0.377 18.615 1.00 29.97 193 ILE A CA 1
ATOM 1567 C C . ILE A 1 193 ? -0.721 -1.095 19.854 1.00 29.62 193 ILE A C 1
ATOM 1568 O O . ILE A 1 193 ? -1.921 -1.137 20.166 1.00 29.98 193 ILE A O 1
ATOM 1573 N N . ARG A 1 194 ? 0.226 -1.645 20.582 1.00 24.57 194 ARG A N 1
ATOM 1574 C CA . ARG A 1 194 ? -0.102 -2.355 21.796 1.00 26.22 194 ARG A CA 1
ATOM 1575 C C . ARG A 1 194 ? 0.683 -1.852 22.986 1.00 30.79 194 ARG A C 1
ATOM 1576 O O . ARG A 1 194 ? 1.913 -1.632 22.905 1.00 36.45 194 ARG A O 1
ATOM 1584 N N . ALA A 1 195 ? -0.006 -1.685 24.105 1.00 26.36 195 ALA A N 1
ATOM 1585 C CA . ALA A 1 195 ? 0.631 -1.098 25.271 1.00 31.78 195 ALA A CA 1
ATOM 1586 C C . ALA A 1 195 ? 0.304 -1.906 26.494 1.00 29.91 195 ALA A C 1
ATOM 1587 O O . ALA A 1 195 ? -0.846 -2.356 26.661 1.00 29.83 195 ALA A O 1
ATOM 1589 N N . TYR A 1 196 ? 1.302 -2.067 27.364 1.00 24.72 196 TYR A N 1
ATOM 1590 C CA . TYR A 1 196 ? 1.191 -2.919 28.543 1.00 23.51 196 TYR A CA 1
ATOM 1591 C C . TYR A 1 196 ? 1.825 -2.221 29.727 1.00 27.68 196 TYR A C 1
ATOM 1592 O O . TYR A 1 196 ? 2.851 -1.570 29.575 1.00 27.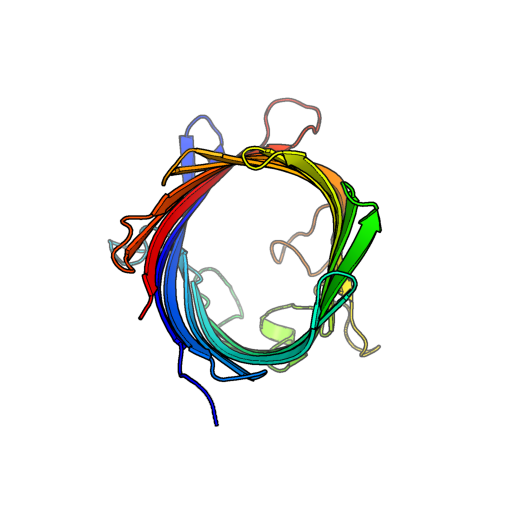79 196 TYR A O 1
ATOM 1601 N N . LEU A 1 197 ? 1.286 -2.436 30.918 1.00 26.22 197 LEU A N 1
ATOM 1602 C CA . LEU A 1 197 ? 1.944 -1.937 32.118 1.00 28.59 197 LEU A CA 1
ATOM 1603 C C . LEU A 1 197 ? 2.179 -3.112 33.110 1.00 26.71 197 LEU A C 1
ATOM 1604 O O . LEU A 1 197 ? 1.443 -3.285 34.085 1.00 29.28 197 LEU A O 1
ATOM 1609 N N . PRO A 1 198 ? 3.184 -3.966 32.832 1.00 26.47 198 PRO A N 1
ATOM 1610 C CA . PRO A 1 198 ? 3.375 -5.167 33.685 1.00 30.30 198 PRO A CA 1
ATOM 1611 C C . PRO A 1 198 ? 3.792 -4.754 35.086 1.00 33.11 198 PRO A C 1
ATOM 1612 O O . PRO A 1 198 ? 4.751 -3.999 35.210 1.00 33.02 198 PRO A O 1
ATOM 1616 N N . LEU A 1 199 ? 3.082 -5.211 36.104 1.00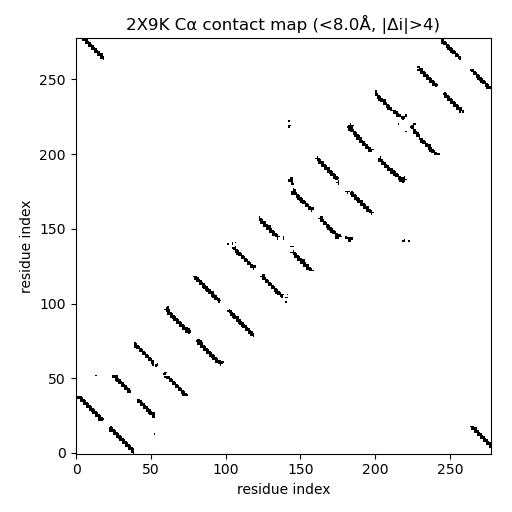 34.32 199 LEU A N 1
ATOM 1617 C CA . LEU A 1 199 ? 3.405 -4.917 37.503 1.00 32.06 199 LEU A CA 1
ATOM 1618 C C . LEU A 1 199 ? 3.825 -6.222 38.206 1.00 36.49 199 LEU A C 1
ATOM 1619 O O . LEU A 1 199 ? 3.209 -7.270 38.032 1.00 34.61 199 LEU A O 1
ATOM 1624 N N . THR A 1 200 ? 4.848 -6.141 39.035 1.00 39.28 200 THR A N 1
ATOM 1625 C CA . THR A 1 200 ? 5.328 -7.290 39.767 1.00 45.53 200 THR A CA 1
ATOM 1626 C C . THR A 1 200 ? 5.092 -6.987 41.218 1.00 41.96 200 THR A C 1
ATOM 1627 O O . THR A 1 200 ? 5.812 -6.196 41.782 1.00 42.72 200 THR A O 1
ATOM 1631 N N . LEU A 1 201 ? 4.080 -7.581 41.828 1.00 42.45 201 LEU A N 1
ATOM 1632 C CA . LEU A 1 201 ? 3.788 -7.284 43.229 1.00 49.52 201 LEU A CA 1
ATOM 1633 C C . LEU A 1 201 ? 3.956 -8.525 44.106 1.00 54.08 201 LEU A C 1
ATOM 1634 O O . LEU A 1 201 ? 2.983 -9.198 44.438 1.00 46.27 201 LEU A O 1
ATOM 1639 N N . GLY A 1 202 ? 5.188 -8.818 44.495 1.00 54.07 202 GLY A N 1
ATOM 1640 C CA . GLY A 1 202 ? 5.449 -10.017 45.264 1.00 55.18 202 GLY A CA 1
ATOM 1641 C C . GLY A 1 202 ? 5.311 -11.221 44.350 1.00 54.08 202 GLY A C 1
ATOM 1642 O O . GLY A 1 202 ? 6.078 -11.361 43.391 1.00 55.42 202 GLY A O 1
ATOM 1643 N N . ASN A 1 203 ? 4.337 -12.083 44.637 1.00 49.80 203 ASN A N 1
ATOM 1644 C CA . ASN A 1 203 ? 4.105 -13.268 43.803 1.00 52.18 203 ASN A CA 1
ATOM 1645 C C . ASN A 1 203 ? 3.013 -13.059 42.767 1.00 46.27 203 ASN A C 1
ATOM 1646 O O . ASN A 1 203 ? 2.789 -13.929 41.941 1.00 42.73 203 ASN A O 1
ATOM 1651 N N . HIS A 1 204 ? 2.337 -11.913 42.830 1.00 46.87 204 HIS A N 1
ATOM 1652 C CA . HIS A 1 204 ? 1.334 -11.551 41.836 1.00 39.65 204 HIS A CA 1
ATOM 1653 C C . HIS A 1 204 ? 1.942 -10.817 40.663 1.00 37.95 204 HIS A C 1
ATOM 1654 O O . HIS A 1 204 ? 2.785 -9.956 40.841 1.00 48.11 204 HIS A O 1
ATOM 1661 N N . SER A 1 205 ? 1.519 -11.169 39.460 1.00 37.44 205 SER A N 1
ATOM 1662 C CA . SER A 1 205 ? 1.791 -10.375 38.264 1.00 36.84 205 SER A CA 1
ATOM 1663 C C . SER A 1 205 ? 0.475 -9.822 37.775 1.00 38.70 205 SER A C 1
ATOM 1664 O O . SER A 1 205 ? -0.543 -10.529 37.712 1.00 37.64 205 SER A O 1
ATOM 1667 N N . VAL A 1 206 ? 0.485 -8.541 37.459 1.00 32.18 206 VAL A N 1
ATOM 1668 C CA . VAL A 1 206 ? -0.701 -7.889 36.934 1.00 30.56 206 VAL A CA 1
ATOM 1669 C C . VAL A 1 206 ? -0.248 -7.073 35.749 1.00 30.65 206 VAL A C 1
ATOM 1670 O O . VAL A 1 206 ? 0.633 -6.232 35.881 1.00 34.88 206 VAL A O 1
ATOM 1674 N N . THR A 1 207 ? -0.822 -7.355 34.593 1.00 28.45 207 THR A N 1
ATOM 1675 C CA . THR A 1 207 ? -0.557 -6.588 33.398 1.00 31.98 207 THR A CA 1
ATOM 1676 C C . THR A 1 207 ? -1.860 -6.099 32.742 1.00 34.68 207 THR A C 1
ATOM 1677 O O . THR A 1 207 ? -2.483 -6.838 31.991 1.00 34.09 207 THR A O 1
ATOM 1681 N N . PRO A 1 208 ? -2.264 -4.832 33.013 1.00 34.85 208 PRO A N 1
ATOM 1682 C CA . PRO A 1 208 ? -3.289 -4.255 32.138 1.00 35.06 208 PRO A CA 1
ATOM 1683 C C . PRO A 1 208 ? -2.672 -3.890 30.794 1.00 33.86 208 PRO A C 1
ATOM 1684 O O . PRO A 1 208 ? -1.471 -3.599 30.693 1.00 33.90 208 PRO A O 1
ATOM 1688 N N . TYR A 1 209 ? -3.495 -3.908 29.757 1.00 27.20 209 TYR A N 1
ATOM 1689 C CA . TYR A 1 209 ? -2.995 -3.619 28.429 1.00 28.93 209 TYR A CA 1
ATOM 1690 C C . TYR A 1 209 ? -4.107 -3.157 27.518 1.00 30.90 209 TYR A C 1
ATOM 1691 O O . TYR A 1 209 ? -5.307 -3.314 27.816 1.00 30.90 209 TYR A O 1
ATOM 1700 N N . THR A 1 210 ? -3.700 -2.601 26.391 1.00 27.20 210 THR A N 1
ATOM 1701 C CA . THR A 1 21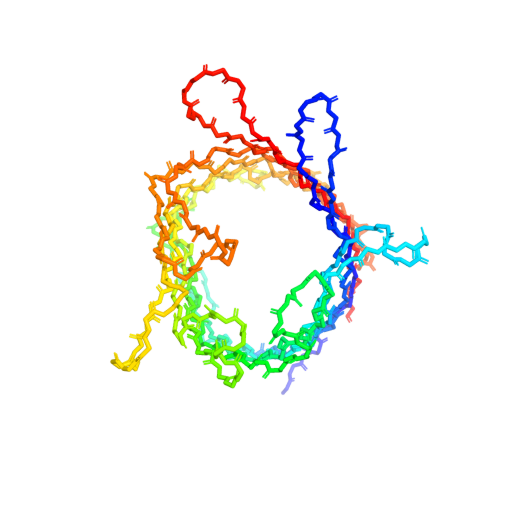0 ? -4.653 -2.150 25.389 1.00 28.29 210 THR A CA 1
ATOM 1702 C C . THR A 1 210 ? -4.066 -2.402 24.024 1.00 30.22 210 THR A C 1
ATOM 1703 O O . THR A 1 210 ? -2.821 -2.398 23.861 1.00 30.54 210 THR A O 1
ATOM 1707 N N . ARG A 1 211 ? -4.928 -2.664 23.052 1.00 26.72 211 ARG A N 1
ATOM 1708 C CA . ARG A 1 211 ? -4.518 -2.682 21.642 1.00 29.23 211 ARG A CA 1
ATOM 1709 C C . ARG A 1 211 ? -5.320 -1.666 20.922 1.00 37.04 211 ARG A C 1
ATOM 1710 O O . ARG A 1 211 ? -6.566 -1.650 21.025 1.00 41.82 211 ARG A O 1
ATOM 1718 N N . ILE A 1 212 ? -4.634 -0.803 20.191 1.00 29.56 212 ILE A N 1
ATOM 1719 C CA . ILE A 1 212 ? -5.327 0.230 19.459 1.00 30.21 212 ILE A CA 1
ATOM 1720 C C . ILE A 1 212 ? -5.151 -0.078 17.982 1.00 30.35 212 ILE A C 1
ATOM 1721 O O . ILE A 1 212 ? -4.026 -0.098 17.487 1.00 28.16 212 ILE A O 1
ATOM 1726 N N . GLY A 1 213 ? -6.251 -0.367 17.293 1.00 28.68 213 GLY A N 1
ATOM 1727 C CA . GLY A 1 213 ? -6.226 -0.615 15.850 1.00 34.07 213 GLY A CA 1
ATOM 1728 C C . GLY A 1 213 ? -5.723 0.563 15.027 1.00 43.68 213 GLY A C 1
ATOM 1729 O O . GLY A 1 213 ? -6.193 1.701 15.185 1.00 42.74 213 GLY A O 1
ATOM 1730 N N . LEU A 1 214 ? -4.753 0.316 14.156 1.00 40.49 214 LEU A N 1
ATOM 1731 C CA . LEU A 1 214 ? -4.243 1.390 13.310 1.00 41.95 214 LEU A CA 1
ATOM 1732 C C . LEU A 1 214 ? -4.922 1.299 11.969 1.00 41.36 214 LEU A C 1
ATOM 1733 O O . LEU A 1 214 ? -5.357 2.280 11.398 1.00 48.32 214 LEU A O 1
ATOM 1738 N N . ASP A 1 215 ? -5.012 0.096 11.459 1.00 41.54 215 ASP A N 1
ATOM 1739 C CA . ASP A 1 215 ? -5.603 -0.111 10.164 1.00 48.28 215 ASP A CA 1
ATOM 1740 C C . ASP A 1 215 ? -5.733 -1.600 9.949 1.00 50.65 215 ASP A C 1
ATOM 1741 O O . ASP A 1 215 ? -4.943 -2.379 10.481 1.00 41.89 215 ASP A O 1
ATOM 1746 N N . ARG A 1 216 ? -6.740 -1.991 9.177 1.00 58.21 216 ARG A N 1
ATOM 1747 C CA . ARG A 1 216 ? -6.891 -3.376 8.780 1.00 62.39 216 ARG A CA 1
ATOM 1748 C C . ARG A 1 216 ? -7.803 -3.497 7.576 1.00 62.69 216 ARG A C 1
ATOM 1749 O O . ARG A 1 216 ? -8.744 -2.728 7.400 1.00 61.51 216 ARG A O 1
ATOM 1757 N N . TRP A 1 217 ? -7.481 -4.455 6.726 1.00 61.17 217 TRP A N 1
ATOM 1758 C CA . TRP A 1 217 ? -8.297 -4.781 5.578 1.00 57.41 217 TRP A CA 1
ATOM 1759 C C . TRP A 1 217 ? -8.045 -6.253 5.298 1.00 56.39 217 TRP A C 1
ATOM 1760 O O . TRP A 1 217 ? -7.007 -6.788 5.675 1.00 54.90 217 TRP A O 1
ATOM 1771 N N . SER A 1 218 ? -9.018 -6.919 4.697 1.00 55.40 218 SER A N 1
ATOM 1772 C CA . SER A 1 218 ? -8.827 -8.269 4.190 1.00 67.32 218 SER A CA 1
ATOM 1773 C C . SER A 1 218 ? -9.518 -8.225 2.866 1.00 77.36 218 SER A C 1
ATOM 1774 O O . SER A 1 218 ? -10.486 -7.481 2.707 1.00 80.83 218 SER A O 1
ATOM 1777 N N . ASN A 1 219 ? -9.029 -8.962 1.884 1.00 84.01 219 ASN A N 1
ATOM 1778 C CA . ASN A 1 219 ? -9.773 -8.960 0.636 1.00 92.60 219 ASN A CA 1
ATOM 1779 C C . ASN A 1 219 ? -10.433 -10.293 0.297 1.00 97.90 219 ASN A C 1
ATOM 1780 O O . ASN A 1 219 ? -10.315 -11.269 1.045 1.00 95.22 219 ASN A O 1
ATOM 1785 N N . TRP A 1 220 ? -11.140 -10.289 -0.829 1.00 105.89 220 TRP A N 1
ATOM 1786 C CA . TRP A 1 220 ? -12.195 -11.256 -1.158 1.00 112.56 220 TRP A CA 1
ATOM 1787 C C . TRP A 1 220 ? -12.273 -12.597 -0.397 1.00 105.81 220 TRP A C 1
ATOM 1788 O O . TRP A 1 220 ? -13.233 -12.832 0.346 1.00 102.09 220 TRP A O 1
ATOM 1799 N N . ASP A 1 221 ? -11.297 -13.477 -0.589 1.00 101.32 221 ASP A N 1
ATOM 1800 C CA . ASP A 1 221 ? -11.344 -14.769 0.079 1.00 98.62 221 ASP A CA 1
ATOM 1801 C C . ASP A 1 221 ? -11.573 -14.610 1.571 1.00 93.69 221 ASP A C 1
ATOM 1802 O O . ASP A 1 221 ? -12.586 -15.066 2.122 1.00 88.67 221 ASP A O 1
ATOM 1807 N N . TRP A 1 222 ? -10.616 -13.933 2.202 1.00 90.00 222 TRP A N 1
ATOM 1808 C CA . TRP A 1 222 ? -10.411 -13.995 3.645 1.00 84.54 222 TRP A CA 1
ATOM 1809 C C . TRP A 1 222 ? -11.612 -13.648 4.515 1.00 91.56 222 TRP A C 1
ATOM 1810 O O . TRP A 1 222 ? -12.665 -13.274 4.021 1.00 93.79 222 TRP A O 1
ATOM 1821 N N . GLN A 1 223 ? -11.416 -13.795 5.823 1.00 100.88 223 GLN A N 1
ATOM 1822 C CA . GLN A 1 223 ? -12.402 -13.453 6.842 1.00 111.84 223 GLN A CA 1
ATOM 1823 C C . GLN A 1 223 ? -13.381 -14.585 7.088 1.00 120.60 223 GLN A C 1
ATOM 1824 O O . GLN A 1 223 ? -13.021 -15.627 7.636 1.00 121.51 223 GLN A O 1
ATOM 1830 N N . ASP A 1 224 ? -14.623 -14.377 6.677 1.00 127.49 224 ASP A N 1
ATOM 1831 C CA . ASP A 1 224 ? -15.657 -15.371 6.889 1.00 131.23 224 ASP A CA 1
ATOM 1832 C C . ASP A 1 224 ? -16.121 -15.946 5.565 1.00 137.53 224 ASP A C 1
ATOM 1833 O O . ASP A 1 224 ? -17.283 -15.786 5.202 1.00 138.99 224 ASP A O 1
ATOM 1838 N N . ASP A 1 225 ? -15.217 -16.615 4.852 1.00 141.76 225 ASP A N 1
ATOM 1839 C CA . ASP A 1 225 ? -15.536 -17.173 3.541 1.00 149.16 225 ASP A CA 1
ATOM 1840 C C . ASP A 1 225 ? -16.277 -16.134 2.720 1.00 157.12 225 ASP A C 1
ATOM 1841 O O . ASP A 1 225 ? -15.673 -15.340 1.999 1.00 158.77 225 ASP A O 1
ATOM 1846 N N . ILE A 1 226 ? -17.600 -16.167 2.844 1.00 162.14 226 ILE A N 1
ATOM 1847 C CA . ILE A 1 226 ? -18.494 -15.171 2.269 1.00 166.62 226 ILE A CA 1
ATOM 1848 C C . ILE A 1 226 ? -18.290 -13.802 2.927 1.00 166.80 226 ILE A C 1
ATOM 1849 O O . ILE A 1 226 ? -19.234 -13.205 3.446 1.00 168.20 226 ILE A O 1
ATOM 1854 N N . GLU A 1 227 ? -17.055 -13.305 2.909 1.00 164.77 227 GLU A N 1
ATOM 1855 C CA . GLU A 1 227 ? -16.772 -11.996 3.493 1.00 163.73 227 GLU A CA 1
ATOM 1856 C C . GLU A 1 227 ? -15.309 -11.559 3.398 1.00 156.19 227 GLU A C 1
ATOM 1857 O O . GLU A 1 227 ? -14.594 -11.925 2.462 1.00 155.55 227 GLU A O 1
ATOM 1863 N N . ARG A 1 228 ? -14.903 -10.775 4.396 1.00 148.57 228 ARG A N 1
ATOM 1864 C CA . ARG A 1 228 ? -13.613 -10.088 4.478 1.00 139.82 228 ARG A CA 1
ATOM 1865 C C . ARG A 1 228 ? -13.895 -8.593 4.630 1.00 141.71 228 ARG A C 1
ATOM 1866 O O . ARG A 1 228 ? -14.564 -7.992 3.787 1.00 144.07 228 ARG A O 1
ATOM 1874 N N . GLU A 1 229 ? -13.413 -8.004 5.724 1.00 139.91 229 GLU A N 1
ATOM 1875 C CA . GLU A 1 229 ? -13.821 -6.645 6.101 1.00 140.26 229 GLU A CA 1
ATOM 1876 C C . GLU A 1 229 ? -12.696 -5.592 6.077 1.00 135.79 229 GLU A C 1
ATOM 1877 O O . GLU A 1 229 ? -11.911 -5.527 5.126 1.00 135.90 229 GLU A O 1
ATOM 1883 N N . GLY A 1 230 ? -12.640 -4.754 7.115 1.00 130.02 230 GLY A N 1
ATOM 1884 C CA . GLY A 1 230 ? -11.616 -3.727 7.207 1.00 122.09 230 GLY A CA 1
ATOM 1885 C C . GLY A 1 230 ? -11.903 -2.491 8.050 1.00 114.88 230 GLY A C 1
ATOM 1886 O O . GLY A 1 230 ? -11.560 -1.379 7.645 1.00 113.62 230 GLY A O 1
ATOM 1887 N N . ALA A 1 231 ? -12.514 -2.673 9.220 1.00 109.74 231 ALA A N 1
ATOM 1888 C CA . ALA A 1 231 ? -12.691 -1.581 10.183 1.00 104.71 231 ALA A CA 1
ATOM 1889 C C . ALA A 1 231 ? -11.994 -1.950 11.489 1.00 99.07 231 ALA A C 1
ATOM 1890 O O . ALA A 1 231 ? -12.158 -3.077 11.959 1.00 99.68 231 ALA A O 1
ATOM 1892 N N . ASP A 1 232 ? -11.236 -1.026 12.088 1.00 96.35 232 ASP A N 1
ATOM 1893 C CA . ASP A 1 232 ? -10.347 -1.425 13.201 1.00 99.57 232 ASP A CA 1
ATOM 1894 C C . ASP A 1 232 ? -10.897 -1.331 14.642 1.00 89.20 232 ASP A C 1
ATOM 1895 O O . ASP A 1 232 ? -11.761 -0.515 14.952 1.00 87.11 232 ASP A O 1
ATOM 1900 N N . PHE A 1 233 ? -10.373 -2.216 15.490 1.00 76.91 233 PHE A N 1
ATOM 1901 C CA . PHE A 1 233 ? -10.892 -2.485 16.821 1.00 68.46 233 PHE A CA 1
ATOM 1902 C C . PHE A 1 233 ? -10.001 -1.913 17.903 1.00 58.51 233 PHE A C 1
ATOM 1903 O O . PHE A 1 233 ? -8.814 -1.871 17.742 1.00 54.65 233 PHE A O 1
ATOM 1911 N N . ASN A 1 234 ? -10.584 -1.476 19.008 1.00 49.34 234 ASN A N 1
ATOM 1912 C CA . ASN A 1 234 ? -9.821 -1.296 20.217 1.00 37.14 234 ASN A CA 1
ATOM 1913 C C . ASN A 1 234 ? -10.132 -2.396 21.193 1.00 46.51 234 ASN A C 1
ATOM 1914 O O . ASN A 1 234 ? -11.197 -3.014 21.167 1.00 50.93 234 ASN A O 1
ATOM 1919 N N . ARG A 1 235 ? -9.186 -2.623 22.075 1.00 37.92 235 ARG A N 1
ATOM 1920 C CA . ARG A 1 235 ? -9.291 -3.697 23.004 1.00 31.90 235 ARG A CA 1
ATOM 1921 C C . ARG A 1 235 ? -8.574 -3.345 24.273 1.00 34.02 235 ARG A C 1
ATOM 1922 O O . ARG A 1 235 ? -7.482 -2.798 24.224 1.00 33.46 235 ARG A O 1
ATOM 1930 N N . VAL A 1 236 ? -9.197 -3.638 25.405 1.00 32.62 236 VAL A N 1
ATOM 1931 C CA . VAL A 1 236 ? -8.587 -3.431 26.717 1.00 30.88 236 VAL A CA 1
ATOM 1932 C C . VAL A 1 236 ? -8.636 -4.788 27.431 1.00 35.01 236 VAL A C 1
ATOM 1933 O O . VAL A 1 236 ? -9.609 -5.525 27.294 1.00 31.52 236 VAL A O 1
ATOM 1937 N N . GLY A 1 237 ? -7.590 -5.114 28.176 1.00 32.41 237 GLY A N 1
ATOM 1938 C CA . GLY A 1 237 ? -7.480 -6.399 28.827 1.00 31.66 237 GLY A CA 1
ATOM 1939 C C . GLY A 1 237 ? -6.652 -6.318 30.092 1.00 38.50 237 GLY A C 1
ATOM 1940 O O . GLY A 1 237 ? -6.050 -5.277 30.445 1.00 30.00 237 GLY A O 1
ATOM 1941 N N . LEU A 1 238 ? -6.587 -7.444 30.770 1.00 31.00 238 LEU A N 1
ATOM 1942 C CA . LEU A 1 238 ? -5.875 -7.531 32.019 1.00 34.54 238 LEU A CA 1
ATOM 1943 C C . LEU A 1 238 ? -5.377 -8.949 32.123 1.00 34.95 238 LEU A C 1
ATOM 1944 O O . LEU A 1 238 ? -6.153 -9.898 32.013 1.00 31.33 238 LEU A O 1
ATOM 1949 N N . PHE A 1 239 ? -4.072 -9.110 32.272 1.00 33.12 239 PHE A N 1
ATOM 1950 C CA . PHE A 1 239 ? -3.533 -10.444 32.500 1.00 35.77 239 PHE A CA 1
ATOM 1951 C C . PHE A 1 239 ? -3.108 -10.513 33.964 1.00 39.12 239 PHE A C 1
ATOM 1952 O O . PHE A 1 239 ? -2.413 -9.627 34.482 1.00 41.15 239 PHE A O 1
ATOM 1960 N N . TYR A 1 240 ? -3.556 -11.540 34.653 1.00 32.16 240 TYR A N 1
ATOM 1961 C CA . TYR A 1 240 ? -3.156 -11.696 36.038 1.00 32.77 240 TYR A CA 1
ATOM 1962 C C . TYR A 1 240 ? -2.435 -13.045 36.240 1.00 38.50 240 TYR A C 1
ATOM 1963 O O . TYR A 1 240 ? -2.915 -14.091 35.793 1.00 37.19 240 TYR A O 1
ATOM 1972 N N . GLY A 1 241 ? -1.281 -13.030 36.897 1.00 38.67 241 GLY A N 1
ATOM 1973 C CA . GLY A 1 241 ? -0.549 -14.268 37.166 1.00 36.01 241 GLY A CA 1
ATOM 1974 C C . GLY A 1 241 ? -0.273 -14.452 38.650 1.00 40.65 241 GLY A C 1
ATOM 1975 O O . GLY A 1 241 ? -0.104 -13.484 39.390 1.00 38.65 241 GLY A O 1
ATOM 1976 N N . TYR A 1 242 ? -0.224 -15.688 39.117 1.00 38.95 242 TYR A N 1
ATOM 1977 C CA . TYR A 1 242 ? 0.178 -15.901 40.505 1.00 34.48 242 TYR A CA 1
ATOM 1978 C C . TYR A 1 242 ? 1.155 -17.018 40.653 1.00 35.13 242 TYR A C 1
ATOM 1979 O O . TYR A 1 242 ? 0.895 -18.125 40.214 1.00 35.69 242 TYR A O 1
ATOM 1988 N N . ASP A 1 243 ? 2.273 -16.728 41.298 1.00 41.49 243 ASP A N 1
ATOM 1989 C CA . ASP A 1 243 ? 3.361 -17.687 41.416 1.00 45.96 243 ASP A CA 1
ATOM 1990 C C . ASP A 1 243 ? 3.430 -18.263 42.837 1.00 47.26 243 ASP A C 1
ATOM 1991 O O . ASP A 1 243 ? 3.609 -17.522 43.807 1.00 43.86 243 ASP A O 1
ATOM 1996 N N . PHE A 1 244 ? 3.298 -19.587 42.955 1.00 46.45 244 PHE A N 1
ATOM 1997 C CA . PHE A 1 244 ? 3.220 -20.231 44.270 1.00 48.96 244 PHE A CA 1
ATOM 1998 C C . PHE A 1 244 ? 4.565 -20.515 44.907 1.00 51.51 244 PHE A C 1
ATOM 1999 O O . PHE A 1 244 ? 4.620 -20.953 46.050 1.00 50.98 244 PHE A O 1
ATOM 2007 N N . GLN A 1 245 ? 5.635 -20.284 44.153 1.00 57.40 245 GLN A N 1
ATOM 2008 C CA . GLN A 1 245 ? 7.006 -20.386 44.663 1.00 61.09 245 GLN A CA 1
ATOM 2009 C C . GLN A 1 245 ? 7.492 -21.833 44.849 1.00 61.06 245 GLN A C 1
ATOM 2010 O O . GLN A 1 245 ? 8.560 -22.066 45.416 1.00 59.98 245 GLN A O 1
ATOM 2016 N N . ASN A 1 246 ? 6.706 -22.794 44.368 1.00 60.41 246 ASN A N 1
ATOM 2017 C CA . ASN A 1 246 ? 7.097 -24.209 44.401 1.00 56.33 246 ASN A CA 1
ATOM 2018 C C . ASN A 1 246 ? 7.166 -24.816 42.994 1.00 50.72 246 ASN A C 1
ATOM 2019 O O . ASN A 1 246 ? 7.165 -26.022 42.838 1.00 51.18 246 ASN A O 1
ATOM 2024 N N . GLY A 1 247 ? 7.193 -23.969 41.978 1.00 47.35 247 GLY A N 1
ATOM 2025 C CA . GLY A 1 247 ? 7.164 -24.420 40.607 1.00 45.17 247 GLY A CA 1
ATOM 2026 C C . GLY A 1 247 ? 5.797 -24.260 39.952 1.00 43.09 247 GLY A C 1
ATOM 2027 O O . GLY A 1 247 ? 5.703 -24.150 38.732 1.00 40.87 247 GLY A O 1
ATOM 2028 N N . LEU A 1 248 ? 4.740 -24.255 40.758 1.00 41.00 248 LEU A N 1
ATOM 2029 C CA . LEU A 1 248 ? 3.383 -24.020 40.258 1.00 40.95 248 LEU A CA 1
ATOM 2030 C C . LEU A 1 248 ? 3.047 -22.519 40.070 1.00 43.96 248 LEU A C 1
ATOM 2031 O O . LEU A 1 248 ? 3.351 -21.675 40.926 1.00 42.12 248 LEU A O 1
ATOM 2036 N N . SER A 1 249 ? 2.414 -22.198 38.946 1.00 39.43 249 SER A N 1
ATOM 2037 C CA . SER A 1 249 ? 1.830 -20.875 38.751 1.00 36.65 249 SER A CA 1
ATOM 2038 C C . SER A 1 249 ? 0.535 -21.004 37.951 1.00 38.67 249 SER A C 1
ATOM 2039 O O . SER A 1 249 ? 0.331 -21.990 37.210 1.00 37.81 249 SER A O 1
ATOM 2042 N N . VAL A 1 250 ? -0.363 -20.048 38.172 1.00 38.20 250 VAL A N 1
ATOM 2043 C CA . VAL A 1 250 ? -1.621 -19.952 37.437 1.00 41.55 250 VAL A CA 1
ATOM 2044 C C . VAL A 1 250 ? -1.813 -18.561 36.875 1.00 44.49 250 VAL A C 1
ATOM 2045 O O . VAL A 1 250 ? -1.263 -17.571 37.389 1.00 42.49 250 VAL A O 1
ATOM 2049 N N . SER A 1 251 ? -2.590 -18.501 35.806 1.00 38.00 251 SER A N 1
ATOM 2050 C CA . SER A 1 251 ? -2.851 -17.252 35.122 1.00 41.12 251 SER A CA 1
ATOM 2051 C C . SER A 1 251 ? -4.344 -17.123 34.768 1.00 38.94 251 SER A C 1
ATOM 2052 O O . SER A 1 251 ? -5.059 -18.108 34.568 1.00 41.04 251 SER A O 1
ATOM 2055 N N . LEU A 1 252 ? -4.811 -15.888 34.764 1.00 39.27 252 LEU A N 1
ATOM 2056 C CA . LEU A 1 252 ? -6.183 -15.552 34.482 1.00 36.58 252 LEU A CA 1
ATOM 2057 C C . LEU A 1 252 ? -6.112 -14.351 33.563 1.00 41.35 252 LEU A C 1
ATOM 2058 O O . LEU A 1 252 ? -5.341 -13.412 33.788 1.00 40.76 252 LEU A O 1
ATOM 2063 N N . GLU A 1 253 ? -6.876 -14.386 32.493 1.00 34.80 253 GLU A N 1
ATOM 2064 C CA . GLU A 1 253 ? -6.853 -13.267 31.593 1.00 33.35 253 GLU A CA 1
ATOM 2065 C C . GLU A 1 253 ? -8.273 -12.912 31.177 1.00 33.59 253 GLU A C 1
ATOM 2066 O O . GLU A 1 253 ? -9.128 -13.784 31.071 1.00 34.79 253 GLU A O 1
ATOM 2072 N N . TYR A 1 254 ? -8.518 -11.625 30.978 1.00 30.99 254 TYR A N 1
ATOM 2073 C CA . TYR A 1 254 ? -9.808 -11.152 30.475 1.00 32.16 254 TYR A CA 1
ATOM 2074 C C . TYR A 1 254 ? -9.577 -9.967 29.551 1.00 32.75 254 TYR A C 1
ATOM 2075 O O . TYR A 1 254 ? -8.785 -9.113 29.865 1.00 30.08 254 TYR A O 1
ATOM 2084 N N . ALA A 1 255 ? -10.224 -9.939 28.393 1.00 31.29 255 ALA A N 1
ATOM 2085 C CA . ALA A 1 255 ? -10.093 -8.780 27.515 1.00 31.94 255 ALA A CA 1
ATOM 2086 C C . ALA A 1 255 ? -11.431 -8.467 26.876 1.00 37.29 255 ALA A C 1
ATOM 2087 O O . ALA A 1 255 ? -12.246 -9.372 26.631 1.00 35.62 255 ALA A O 1
ATOM 2089 N N . PHE A 1 256 ? -11.668 -7.178 26.642 1.00 38.86 256 PHE A N 1
ATOM 2090 C CA . PHE A 1 256 ? -12.868 -6.705 25.955 1.00 37.41 256 PHE A CA 1
ATOM 2091 C C . PHE A 1 256 ? -12.483 -5.923 24.712 1.00 36.59 256 PHE A C 1
ATOM 2092 O O . PHE A 1 256 ? -11.663 -4.999 24.751 1.00 33.27 256 PHE A O 1
ATOM 2100 N N . GLU A 1 257 ? -13.118 -6.273 23.608 1.00 33.46 257 GLU A N 1
ATOM 2101 C CA . GLU A 1 257 ? -12.837 -5.645 22.331 1.00 33.62 257 GLU A CA 1
ATOM 2102 C C . GLU A 1 257 ? -14.093 -5.084 21.683 1.00 34.70 257 GLU A C 1
ATOM 2103 O O . GLU A 1 257 ? -15.137 -5.733 21.628 1.00 37.28 257 GLU A O 1
ATOM 2109 N N . TRP A 1 258 ? -14.001 -3.862 21.191 1.00 35.88 258 TRP A N 1
ATOM 2110 C CA . TRP A 1 258 ? -15.108 -3.262 20.468 1.00 38.53 258 TRP A CA 1
ATOM 2111 C C . TRP A 1 258 ? -14.631 -2.569 19.191 1.00 49.06 258 TRP A C 1
ATOM 2112 O O . TRP A 1 258 ? -13.439 -2.378 18.959 1.00 48.28 258 TRP A O 1
ATOM 2123 N N . GLN A 1 259 ? -15.585 -2.166 18.378 1.00 48.10 259 GLN A N 1
ATOM 2124 C CA . GLN A 1 259 ? -15.299 -1.574 17.091 1.00 68.11 259 GLN A CA 1
ATOM 2125 C C . GLN A 1 259 ? -15.609 -0.098 17.286 1.00 80.88 259 GLN A C 1
ATOM 2126 O O . GLN A 1 259 ? -16.756 0.254 17.551 1.00 84.61 259 GLN A O 1
ATOM 2132 N N . ASP A 1 260 ? -14.594 0.764 17.226 1.00 91.18 260 ASP A N 1
ATOM 2133 C CA . ASP A 1 260 ? -14.841 2.200 17.438 1.00 100.75 260 ASP A CA 1
ATOM 2134 C C . ASP A 1 260 ? -15.695 2.788 16.315 1.00 105.50 260 ASP A C 1
ATOM 2135 O O . ASP A 1 260 ? -16.083 3.956 16.356 1.00 110.10 260 ASP A O 1
ATOM 2140 N N . ALA A 1 261 ? -16.014 1.948 15.335 1.00 107.78 261 ALA A N 1
ATOM 2141 C CA . ALA A 1 261 ? -16.869 2.337 14.222 1.00 108.41 261 ALA A CA 1
ATOM 2142 C C . ALA A 1 261 ? -18.171 2.997 14.661 1.00 114.31 261 ALA A C 1
ATOM 2143 O O . ALA A 1 261 ? -18.611 2.875 15.808 1.00 112.75 261 ALA A O 1
ATOM 2145 N N . ASP A 1 262 ? -18.782 3.676 13.702 1.00 121.75 262 ASP A N 1
ATOM 2146 C CA . ASP A 1 262 ? -19.873 4.601 13.939 1.00 130.54 262 ASP A CA 1
ATOM 2147 C C . ASP A 1 262 ? -21.149 4.084 13.296 1.00 135.87 262 ASP A C 1
ATOM 2148 O O . ASP A 1 262 ? -21.105 3.471 12.228 1.00 136.52 262 ASP A O 1
ATOM 2153 N N . GLU A 1 263 ? -22.278 4.347 13.947 1.00 140.24 263 GLU A N 1
ATOM 2154 C CA . GLU A 1 263 ? -23.578 3.858 13.503 1.00 144.73 263 GLU A CA 1
ATOM 2155 C C . GLU A 1 263 ? -24.455 3.748 14.736 1.00 143.34 263 GLU A C 1
ATOM 2156 O O . GLU A 1 263 ? -24.383 4.586 15.641 1.00 142.62 263 GLU A O 1
ATOM 2162 N N . GLY A 1 264 ? -25.283 2.711 14.765 1.00 141.01 264 GLY A N 1
ATOM 2163 C CA . GLY A 1 264 ? -25.886 2.265 16.000 1.00 136.69 264 GLY A CA 1
ATOM 2164 C C . GLY A 1 264 ? -24.898 1.311 16.646 1.00 128.77 264 GLY A C 1
ATOM 2165 O O . GLY A 1 264 ? -23.690 1.567 16.685 1.00 125.77 264 GLY A O 1
ATOM 2166 N N . ASP A 1 265 ? -25.406 0.193 17.142 1.00 123.02 265 ASP A N 1
ATOM 2167 C CA . ASP A 1 265 ? -24.549 -0.795 17.765 1.00 115.47 265 ASP A CA 1
ATOM 2168 C C . ASP A 1 265 ? -23.762 -1.598 16.727 1.00 102.37 265 ASP A C 1
ATOM 2169 O O . ASP A 1 265 ? -23.922 -1.427 15.516 1.00 104.80 265 ASP A O 1
ATOM 2174 N N . SER A 1 266 ? -22.903 -2.468 17.230 1.00 86.24 266 SER A N 1
ATOM 2175 C CA . SER A 1 266 ? -22.154 -3.397 16.407 1.00 77.50 266 SER A CA 1
ATOM 2176 C C . SER A 1 266 ? -21.565 -4.414 17.367 1.00 68.35 266 SER A C 1
ATOM 2177 O O . SER A 1 266 ? -21.474 -4.150 18.571 1.00 65.15 266 SER A O 1
ATOM 2180 N N . ASP A 1 267 ? -21.152 -5.565 16.841 1.00 60.81 267 ASP A N 1
ATOM 2181 C CA . ASP A 1 267 ? -20.701 -6.663 17.683 1.00 53.07 267 ASP A CA 1
ATOM 2182 C C . ASP A 1 267 ? -19.452 -6.357 18.529 1.00 53.44 267 ASP A C 1
ATOM 2183 O O . ASP A 1 267 ? -18.537 -5.675 18.093 1.00 53.79 267 ASP A O 1
ATOM 2188 N N . LYS A 1 268 ? -19.450 -6.871 19.753 1.00 52.96 268 LYS A N 1
ATOM 2189 C CA . LYS A 1 268 ? -18.313 -6.792 20.661 1.00 44.15 268 LYS A CA 1
ATOM 2190 C C . LYS A 1 268 ? -17.821 -8.195 20.963 1.00 43.10 268 LYS A C 1
ATOM 2191 O O . LYS A 1 268 ? -18.522 -9.183 20.682 1.00 40.10 268 LYS A O 1
ATOM 2197 N N . PHE A 1 269 ? -16.630 -8.280 21.554 1.00 36.23 269 PHE A N 1
ATOM 2198 C CA . PHE A 1 269 ? -15.946 -9.540 21.750 1.00 40.34 269 PHE A CA 1
ATOM 2199 C C . PHE A 1 269 ? -15.322 -9.612 23.123 1.00 39.43 269 PHE A C 1
ATOM 2200 O O . PHE A 1 269 ? -14.723 -8.663 23.594 1.00 36.26 269 PHE A O 1
ATOM 2208 N N . HIS A 1 270 ? -15.483 -10.758 23.765 1.00 33.68 270 HIS A N 1
ATOM 2209 C CA . HIS A 1 270 ? -14.915 -10.994 25.072 1.00 32.30 270 HIS A CA 1
ATOM 2210 C C . HIS A 1 270 ? -13.939 -12.128 24.915 1.00 34.42 270 HIS A C 1
ATOM 2211 O O . HIS A 1 270 ? -14.196 -13.057 24.154 1.00 36.50 270 HIS A O 1
ATOM 2218 N N . TYR A 1 271 ? -12.829 -12.048 25.633 1.00 30.42 271 TYR A N 1
ATOM 2219 C CA . TYR A 1 271 ? -11.814 -13.087 25.584 1.00 32.76 271 TYR A CA 1
ATOM 2220 C C . TYR A 1 271 ? -11.488 -13.376 27.038 1.00 33.38 271 TYR A C 1
ATOM 2221 O O . TYR A 1 271 ? -11.328 -12.454 27.834 1.00 33.29 271 TYR A O 1
ATOM 2230 N N . ALA A 1 272 ? -11.440 -14.645 27.406 1.00 26.41 272 ALA A N 1
ATOM 2231 C CA . ALA A 1 272 ? -11.063 -15.010 28.763 1.00 31.85 272 ALA A CA 1
ATOM 2232 C C . ALA A 1 272 ? -10.204 -16.271 28.666 1.00 39.48 272 ALA A C 1
ATOM 2233 O O . ALA A 1 272 ? -10.307 -17.015 27.686 1.00 36.55 272 ALA A O 1
ATOM 2235 N N . GLY A 1 273 ? -9.340 -16.486 29.661 1.00 33.87 273 GLY A N 1
ATOM 2236 C CA . GLY A 1 273 ? -8.398 -17.582 29.627 1.00 35.91 273 GLY A CA 1
ATOM 2237 C C . GLY A 1 273 ? -7.982 -17.898 31.040 1.00 37.80 273 GLY A C 1
ATOM 2238 O O . GLY A 1 273 ? -7.879 -16.993 31.875 1.00 36.85 273 GLY A O 1
ATOM 2239 N N . VAL A 1 274 ? -7.802 -19.188 31.325 1.00 31.30 274 VAL A N 1
ATOM 2240 C CA . VAL A 1 274 ? -7.234 -19.608 32.587 1.00 35.00 274 VAL A CA 1
ATOM 2241 C C . VAL A 1 274 ? -6.109 -20.585 32.278 1.00 36.80 274 VAL A C 1
ATOM 2242 O O . VAL A 1 274 ? -6.269 -21.476 31.447 1.00 34.62 274 VAL A O 1
ATOM 2246 N N . GLY A 1 275 ? -4.980 -20.425 32.954 1.00 35.13 275 GLY A N 1
ATOM 2247 C CA . GLY A 1 275 ? -3.818 -21.223 32.637 1.00 34.47 275 GLY A CA 1
ATOM 2248 C C . GLY A 1 275 ? -3.180 -21.767 33.883 1.00 37.70 275 GLY A C 1
ATOM 2249 O O . GLY A 1 275 ? -3.333 -21.187 34.960 1.00 33.70 275 GLY A O 1
ATOM 2250 N N . VAL A 1 276 ? -2.486 -22.901 33.734 1.00 35.18 276 VAL A N 1
ATOM 2251 C CA . VAL A 1 276 ? -1.668 -23.450 34.813 1.00 32.75 276 VAL A CA 1
ATOM 2252 C C . VAL A 1 276 ? -0.339 -23.905 34.245 1.00 34.42 276 VAL A C 1
ATOM 2253 O O . VAL A 1 276 ? -0.285 -24.461 33.159 1.00 31.72 276 VAL A O 1
ATOM 2257 N N . ASN A 1 277 ? 0.743 -23.613 34.954 1.00 40.64 277 ASN A N 1
ATOM 2258 C CA . ASN A 1 277 ? 2.065 -24.057 34.541 1.00 38.87 277 ASN A CA 1
ATOM 2259 C C . ASN A 1 277 ? 2.817 -24.743 35.696 1.00 34.89 277 ASN A C 1
ATOM 2260 O O . ASN A 1 277 ? 2.808 -24.277 36.824 1.00 36.26 277 ASN A O 1
ATOM 2265 N N . TYR A 1 278 ? 3.442 -25.881 35.440 1.00 29.96 278 TYR A N 1
ATOM 2266 C CA . TYR A 1 278 ? 4.318 -26.437 36.451 1.00 33.07 278 TYR A CA 1
ATOM 2267 C C . TYR A 1 278 ? 5.750 -26.462 35.915 1.00 37.02 278 TYR A C 1
ATOM 2268 O O . TYR A 1 278 ? 6.045 -27.044 34.849 1.00 35.15 278 TYR A O 1
ATOM 2277 N N . SER A 1 279 ? 6.644 -25.881 36.700 1.00 34.90 279 SER A N 1
ATOM 2278 C CA . SER A 1 279 ? 8.039 -25.743 36.289 1.00 38.62 279 SER A CA 1
ATOM 2279 C C . SER A 1 279 ? 8.915 -26.623 37.144 1.00 42.34 279 SER A C 1
ATOM 2280 O O . SER A 1 279 ? 8.876 -26.551 38.383 1.00 48.85 279 SER A O 1
ATOM 2283 N N . PHE A 1 280 ? 9.672 -27.504 36.500 1.00 38.99 280 PHE A N 1
ATOM 2284 C CA . PHE A 1 280 ? 10.582 -28.342 37.237 1.00 46.43 280 PHE A CA 1
ATOM 2285 C C . PHE A 1 280 ? 11.891 -28.602 36.470 1.00 53.18 280 PHE A C 1
ATOM 2286 O O . PHE A 1 280 ? 12.681 -29.447 36.903 1.00 54.18 280 PHE A O 1
#

GO terms:
  GO:0015478 oligosaccharide transporting porin activity (F, IDA)
  GO:0015481 maltose transporting porin activity (F, IDA)
  GO:0009279 cell outer membrane (C, IDA)
  GO:0034219 carbohydrate transmembrane transport (P, IDA)
  GO:0015288 porin activity (F, IMP)

Nearest PDB structures (foldseek):
  2x9k-assembly1_A  TM=1.004E+00  e=4.626E-49  Escherichia coli K-12
  2iwv-assembly2_B  TM=9.363E-01  e=3.658E-39  Escherichia coli K-12
  2f1c-assembly1_X  TM=9.774E-01  e=2.739E-37  Escherichia coli K-12
  2wvp-assembly1_A  TM=9.575E-01  e=4.779E-38  Escherichia coli K-12
  7q5c-assembly1_XXX  TM=9.745E-01  e=1.173E-36  Escherichia coli K-12

B-factor: mean 54.41, std 27.76, range [18.58, 262.98]

Foldseek 3Di:
DFDKKKKKKKKWKKKFKDDPHDTDWMKIKIKIKMKIQGPQKIKIWMKIKIDTPCDPVDHDWKIWIKTKIKMKGWPDDDDFKTKMKMWMKIWTWIAGDPDDPAGIWIKMKIKIKMWMWGDPDPFKIKTKMKMKIAIDGPCVRVQAAGIKIWMWIFMKGHDDPFKIKTKTKIKIFGHHPPPPDDTRTKIWIWMKMWIWGDDPQKIKIKMKIGTDWMWGDDCDDPRNDTGIADKIKIKMKMKGDPPQQKIKIKIKMKMDGPDDDPGDMIMIMIMIMMMGMD

CATH classification: 2.40.160.40

InterPro domains:
  IPR018981 Outer membrane porin G [PF09381] (25-299)
  IPR053713 Bacterial Outer Membrane Channel Superfamily [G3DSA:2.40.160.40] (22-301)

Radius of gyration: 20.01 Å; Cα contacts (8 Å, |Δi|>4): 794; chains: 1; bounding box: 55×37×54 Å

Solvent-accessible surface area: 15591 Å² total; per-residue (Å²): 154,100,101,151,108,52,32,76,12,37,67,106,54,35,55,33,32,45,9,213,71,113,88,86,72,2,48,13,6,48,20,79,60,76,24,7,7,34,32,56,141,101,68,26,82,32,94,22,63,38,8,13,61,80,82,108,81,58,180,90,8,31,59,20,26,47,53,29,63,33,52,35,68,39,107,88,135,62,101,63,113,19,69,0,60,17,27,10,68,35,26,14,4,25,63,27,80,91,44,120,86,50,96,73,1,68,0,32,18,137,33,92,8,26,43,50,39,34,70,86,70,126,69,52,52,74,13,13,86,51,3,83,13,86,6,35,91,62,17,135,34,19,11,24,4,10,13,34,36,28,13,16,23,10,82,28,88,50,116,87,175,50,35,16,68,74,66,12,84,14,38,34,82,0,53,23,124,70,138,94,41,75,17,0,28,12,9,20,54,22,55,22,25,48,65,38,41,77,85,69,54,75,49,32,21,50,19,39,59,78,18,90,77,42,96,4,41,148,32,50,55,86,81,156,98,102,88,38,31,29,41,26,26,77,6,81,74,61,8,61,61,95,120,102,25,59,35,47,26,88,61,101,1,61,19,82,41,91,43,130,165,64,120,40,68,56,52,45,52,45,8,81,5,63,35,93,52,120

Secondary structure (DSSP, 8-state):
----EEEEEEEEEEEEEEETTEEEEEEEEEEEEEEEE-SSEEEEEEEEEEEETTSSSS----EEEEEEEEEEEEEEESSSEEEEEEEEEEEEEEE-SS-TT--EEEEEEEEEEEEEEEESSSSEEEEEEEEEEEEES-HHHH---SEEEEEEEEEEEE-SSSBEEEEEEEEEEEE-SSTT---S-EEEEEEEEE--EEETTEEEEEEEEEEEEEEE-TTSSSSS------EEEEEEEEEEE-SSSEEEEEEEEEEEE---SS---EEEEEEEEEEEE-